Protein AF-V8CC14-F1 (afdb_monomer_lite)

Foldseek 3Di:
DADPPPRDDDDPPDQADPVPGHGPDDPPDDDDDDDDDDDDDDDPDPVVVVVVVVVVVVVVVVVVVVVVVVVVVVVVVVVVVVVVPPVPPDDDDDDDDDDDDDDDDDDDDPPPDPPDPQVVVQVVLLAALPAAADLVVVQDLVQWDKDDPVPDLQIFTDRRNHFNGKGKDCAQDDDPFATWGIKIWTAHPQGKIKIKTKGWGPDDDAQLVSLVSVQVVVQVQFDPKDWPDWDDPDFKTKTWIWHANDPVRQKIKTKIWIGGPTIIIIIITIDGDAPDPVSVLSSVLSVVSRLCRRSRNPRPDDRDGSVVSVVVD

pLDDT: mean 81.09, std 23.71, range [24.62, 98.88]

Organism: NCBI:txid1073376

Structure (mmCIF, N/CA/C/O backbone):
data_AF-V8CC14-F1
#
_entry.id   AF-V8CC14-F1
#
loop_
_atom_site.group_PDB
_atom_site.id
_atom_site.type_symbol
_atom_site.label_atom_id
_atom_site.label_alt_id
_atom_site.label_comp_id
_atom_site.label_asym_id
_atom_site.label_entity_id
_atom_site.label_seq_id
_atom_site.pdbx_PDB_ins_code
_atom_site.Cartn_x
_atom_site.Cartn_y
_atom_site.Cartn_z
_atom_site.occupancy
_atom_site.B_iso_or_equiv
_atom_site.auth_seq_id
_atom_site.auth_comp_id
_atom_site.auth_asym_id
_atom_site.auth_atom_id
_atom_site.pdbx_PDB_model_num
ATOM 1 N N . MET A 1 1 ? 9.777 34.083 25.477 1.00 83.38 1 MET A N 1
ATOM 2 C CA . MET A 1 1 ? 10.444 32.784 25.756 1.00 83.38 1 MET A CA 1
ATOM 3 C C . MET A 1 1 ? 10.101 31.773 24.658 1.00 83.38 1 MET A C 1
ATOM 5 O O . MET A 1 1 ? 9.297 32.096 23.797 1.00 83.38 1 MET A O 1
ATOM 9 N N . TYR A 1 2 ? 10.695 30.577 24.645 1.00 86.69 2 TYR A N 1
ATOM 10 C CA . TYR A 1 2 ? 10.321 29.510 23.700 1.00 86.69 2 TYR A CA 1
ATOM 11 C C . TYR A 1 2 ? 9.584 28.393 24.434 1.00 86.69 2 TYR A C 1
ATOM 13 O O . TYR A 1 2 ? 9.925 28.075 25.575 1.00 86.69 2 TYR A O 1
ATOM 21 N N . CYS A 1 3 ? 8.575 27.802 23.794 1.00 84.94 3 CYS A N 1
ATOM 22 C CA . CYS A 1 3 ? 7.895 26.635 24.341 1.00 84.94 3 CYS A CA 1
ATOM 23 C C . CYS A 1 3 ? 8.888 25.460 24.428 1.00 84.94 3 CYS A C 1
ATOM 25 O O . CYS A 1 3 ? 9.449 25.086 23.397 1.00 84.94 3 CYS A O 1
ATOM 27 N N . PRO A 1 4 ? 9.090 24.834 25.604 1.00 78.88 4 PRO A N 1
ATOM 28 C CA . PRO A 1 4 ? 10.028 23.718 25.744 1.00 78.88 4 PRO A CA 1
ATOM 29 C C . PRO A 1 4 ? 9.563 22.445 25.023 1.00 78.88 4 PRO A C 1
ATOM 31 O O . PRO A 1 4 ? 10.351 21.521 24.869 1.00 78.88 4 PRO A O 1
ATOM 34 N N . PHE A 1 5 ? 8.299 22.393 24.590 1.00 83.88 5 PHE A N 1
ATOM 35 C CA . PHE A 1 5 ? 7.716 21.215 23.959 1.00 83.88 5 PHE A CA 1
ATOM 36 C C . PHE A 1 5 ? 7.690 21.285 22.427 1.00 83.88 5 PHE A C 1
ATOM 38 O O . PHE A 1 5 ? 7.943 20.279 21.779 1.00 83.88 5 PHE A O 1
ATOM 45 N N . CYS A 1 6 ? 7.408 22.453 21.836 1.00 85.44 6 CYS A N 1
ATOM 46 C CA . CYS A 1 6 ? 7.314 22.604 20.375 1.00 85.44 6 CYS A CA 1
ATOM 47 C C . CYS A 1 6 ? 8.283 23.635 19.776 1.00 85.44 6 CYS A C 1
ATOM 49 O O . CYS A 1 6 ? 8.285 23.840 18.567 1.00 85.44 6 CYS A O 1
ATOM 51 N N . GLY A 1 7 ? 9.068 24.339 20.599 1.00 85.69 7 GLY A N 1
ATOM 52 C CA . GLY A 1 7 ? 10.065 25.307 20.132 1.00 85.69 7 GLY A CA 1
ATOM 53 C C . GLY A 1 7 ? 9.507 26.616 19.563 1.00 85.69 7 GLY A C 1
ATOM 54 O O . GLY A 1 7 ? 10.286 27.457 19.129 1.00 85.69 7 GLY A O 1
ATOM 55 N N . SER A 1 8 ? 8.187 26.832 19.580 1.00 86.94 8 SER A N 1
ATOM 56 C CA . SER A 1 8 ? 7.579 28.089 19.118 1.00 86.94 8 SER A CA 1
ATOM 57 C C . SER A 1 8 ? 7.866 29.250 20.075 1.00 86.94 8 SER A C 1
ATOM 59 O O . SER A 1 8 ? 7.879 29.067 21.297 1.00 86.94 8 SER A O 1
ATOM 61 N N . GLU A 1 9 ? 8.064 30.452 19.530 1.00 90.25 9 GLU A N 1
ATOM 62 C CA . GLU A 1 9 ? 8.204 31.678 20.320 1.00 90.25 9 GLU A CA 1
ATOM 63 C C . GLU A 1 9 ? 6.863 32.049 20.971 1.00 90.25 9 GLU A C 1
ATOM 65 O O . GLU A 1 9 ? 5.805 32.022 20.342 1.00 90.25 9 GLU A O 1
ATOM 70 N N . ILE A 1 10 ? 6.907 32.365 22.260 1.00 86.81 10 ILE A N 1
ATOM 71 C CA . ILE A 1 10 ? 5.741 32.649 23.098 1.00 86.81 10 ILE A CA 1
ATOM 72 C C . ILE A 1 10 ? 6.024 33.852 24.002 1.00 86.81 10 ILE A C 1
ATOM 74 O O . ILE A 1 10 ? 7.167 34.105 24.397 1.00 86.81 10 ILE A O 1
ATOM 78 N N . SER A 1 11 ? 4.968 34.581 24.366 1.00 83.50 11 SER A N 1
ATOM 79 C CA . SER A 1 11 ? 5.071 35.674 25.338 1.00 83.50 11 SER A CA 1
ATOM 80 C C . SER A 1 11 ? 5.480 35.134 26.712 1.00 83.50 11 SER A C 1
ATOM 82 O O . SER A 1 11 ? 5.053 34.041 27.091 1.00 83.50 11 SER A O 1
ATOM 84 N N . ASP A 1 12 ? 6.264 35.902 27.468 1.00 77.62 12 ASP A N 1
ATOM 85 C CA . ASP A 1 12 ? 6.750 35.510 28.799 1.00 77.62 12 ASP A CA 1
ATOM 86 C C . ASP A 1 12 ? 5.613 35.340 29.829 1.00 77.62 12 ASP A C 1
ATOM 88 O O . ASP A 1 12 ? 5.777 34.624 30.813 1.00 77.62 12 ASP A O 1
ATOM 92 N N . ASP A 1 13 ? 4.431 35.906 29.561 1.00 77.75 13 ASP A N 1
ATOM 93 C CA . ASP A 1 13 ? 3.242 35.800 30.421 1.00 77.75 13 ASP A CA 1
ATOM 94 C C . ASP A 1 13 ? 2.277 34.662 30.002 1.00 77.75 13 ASP A C 1
ATOM 96 O O . ASP A 1 13 ? 1.168 34.531 30.532 1.00 77.75 13 ASP A O 1
ATOM 100 N N . SER A 1 14 ? 2.658 33.830 29.024 1.00 75.62 14 SER A N 1
ATOM 101 C CA . SER A 1 14 ? 1.779 32.790 28.464 1.00 75.62 14 SER A CA 1
ATOM 102 C C . SER A 1 14 ? 1.671 31.584 29.402 1.00 75.62 14 SER A C 1
ATOM 104 O O . SER A 1 14 ? 2.649 30.888 29.652 1.00 75.62 14 SER A O 1
ATOM 106 N N . THR A 1 15 ? 0.463 31.271 29.883 1.00 83.44 15 THR A N 1
ATOM 107 C CA . THR A 1 15 ? 0.235 30.069 30.720 1.00 83.44 15 THR A CA 1
ATOM 108 C C . THR A 1 15 ? 0.164 28.781 29.885 1.00 83.44 15 THR A C 1
ATOM 110 O O . THR A 1 15 ? 0.464 27.698 30.388 1.00 83.44 15 THR A O 1
ATOM 113 N N . PHE A 1 16 ? -0.180 28.902 28.600 1.00 85.88 16 PHE A N 1
ATOM 114 C CA . PHE A 1 16 ? -0.284 27.813 27.628 1.00 85.88 16 PHE A CA 1
ATOM 115 C C . PHE A 1 16 ? 0.355 28.237 26.306 1.00 85.88 16 PHE A C 1
ATOM 117 O O . PHE A 1 16 ? 0.333 29.421 25.959 1.00 85.88 16 PHE A O 1
ATOM 124 N N . CYS A 1 17 ? 0.914 27.287 25.559 1.00 88.31 17 CYS A N 1
ATOM 125 C CA . CYS A 1 17 ? 1.431 27.562 24.225 1.00 88.31 17 CYS A CA 1
ATOM 126 C C . CYS A 1 17 ? 0.262 27.669 23.232 1.00 88.31 17 CYS A C 1
ATOM 128 O O . CYS A 1 17 ? -0.466 26.690 23.076 1.00 88.31 17 CYS A O 1
ATOM 130 N N . PRO A 1 18 ? 0.084 28.793 22.513 1.00 81.06 18 PRO A N 1
ATOM 131 C CA . PRO A 1 18 ? -0.986 28.926 21.523 1.00 81.06 18 PRO A CA 1
ATOM 132 C C . PRO A 1 18 ? -0.779 28.028 20.295 1.00 81.06 18 PRO A C 1
ATOM 134 O O . PRO A 1 18 ? -1.729 27.788 19.562 1.00 81.06 18 PRO A O 1
ATOM 137 N N . MET A 1 19 ? 0.446 27.534 20.077 1.00 86.06 19 MET A N 1
ATOM 138 C CA . MET A 1 19 ? 0.782 26.713 18.913 1.00 86.06 19 MET A CA 1
ATOM 139 C C . MET A 1 19 ? 0.572 25.214 19.151 1.00 86.06 19 MET A C 1
ATOM 141 O O . MET A 1 19 ? 0.145 24.524 18.237 1.00 86.06 19 MET A O 1
ATOM 145 N N . CYS A 1 20 ? 0.849 24.696 20.355 1.00 85.44 20 CYS A N 1
ATOM 146 C CA . CYS A 1 20 ? 0.695 23.262 20.660 1.00 85.44 20 CYS A CA 1
ATOM 147 C C . CYS A 1 20 ? -0.289 22.945 21.798 1.00 85.44 20 CYS A C 1
ATOM 149 O O . CYS A 1 20 ? -0.525 21.779 22.094 1.00 85.44 20 CYS A O 1
ATOM 151 N N . GLY A 1 21 ? -0.844 23.954 22.476 1.00 81.38 21 GLY A N 1
ATOM 152 C CA . GLY A 1 21 ? -1.843 23.788 23.538 1.00 81.38 21 GLY A CA 1
ATOM 153 C C . GLY A 1 21 ? -1.305 23.361 24.912 1.00 81.38 21 GLY A C 1
ATOM 154 O O . GLY A 1 21 ? -2.064 23.350 25.880 1.00 81.38 21 GLY A O 1
ATOM 155 N N . GLN A 1 22 ? -0.012 23.047 25.049 1.00 81.19 22 GLN A N 1
ATOM 156 C CA . GLN A 1 22 ? 0.575 22.587 26.317 1.00 81.19 22 GLN A CA 1
ATOM 157 C C . GLN A 1 22 ? 0.748 23.709 27.353 1.00 81.19 22 GLN A C 1
ATOM 159 O O . GLN A 1 22 ? 1.150 24.829 27.023 1.00 81.19 22 GLN A O 1
ATOM 164 N N . SER A 1 23 ? 0.483 23.397 28.627 1.00 85.19 23 SER A N 1
ATOM 165 C CA . SER A 1 23 ? 0.679 24.315 29.756 1.00 85.19 23 SER A CA 1
ATOM 166 C C . SER A 1 23 ? 2.159 24.507 30.076 1.00 85.19 23 SER A C 1
ATOM 168 O O . SER A 1 23 ? 2.903 23.534 30.184 1.00 85.19 23 SER A O 1
ATOM 170 N N . ILE A 1 24 ? 2.572 25.749 30.301 1.00 79.12 24 ILE A N 1
ATOM 171 C CA . ILE A 1 24 ? 3.985 26.131 30.473 1.00 79.12 24 ILE A CA 1
ATOM 172 C C . ILE A 1 24 ? 4.324 26.372 31.952 1.00 79.12 24 ILE A C 1
ATOM 174 O O . ILE A 1 24 ? 5.485 26.355 32.345 1.00 79.12 24 ILE A O 1
ATOM 178 N N . ASN A 1 25 ? 3.296 26.498 32.797 1.00 62.97 25 ASN A N 1
ATOM 179 C CA . ASN A 1 25 ? 3.418 26.722 34.234 1.00 62.97 25 ASN A CA 1
ATOM 180 C C . ASN A 1 25 ? 3.007 25.479 35.040 1.00 62.97 25 ASN A C 1
ATOM 182 O O . ASN A 1 25 ? 1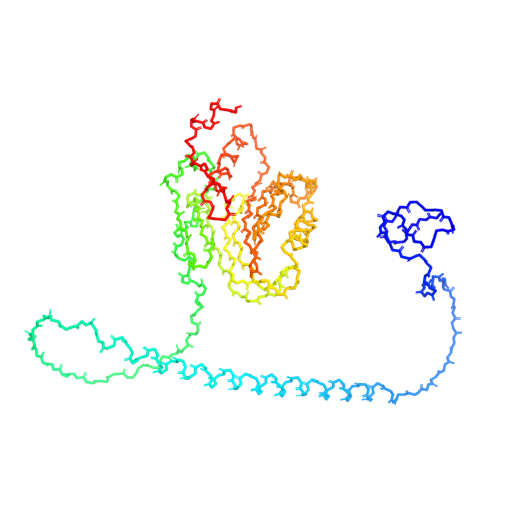.979 25.486 35.714 1.00 62.97 25 ASN A O 1
ATOM 186 N N . SER A 1 26 ? 3.825 24.422 34.994 1.00 48.62 26 SER A N 1
ATOM 187 C CA . SER A 1 26 ? 3.836 23.387 36.037 1.00 48.62 26 SER A CA 1
ATOM 188 C C . SER A 1 26 ? 5.166 23.469 36.797 1.00 48.62 26 SER A C 1
ATOM 190 O O . SER A 1 26 ? 6.223 23.410 36.162 1.00 48.62 26 SER A O 1
ATOM 192 N N . PRO A 1 27 ? 5.159 23.658 38.128 1.00 43.34 27 PRO A N 1
ATOM 193 C CA . PRO A 1 27 ? 6.366 23.858 38.915 1.00 43.34 27 PRO A CA 1
ATOM 194 C C . PRO A 1 27 ? 7.042 22.518 39.224 1.00 43.34 27 PRO A C 1
ATOM 196 O O . PRO A 1 27 ? 7.092 22.132 40.378 1.00 43.34 27 PRO A O 1
ATOM 199 N N . ASP A 1 28 ? 7.556 21.812 38.216 1.00 41.19 28 ASP A N 1
ATOM 200 C CA . ASP A 1 28 ? 8.435 20.649 38.425 1.00 41.19 28 ASP A CA 1
ATOM 201 C C . ASP A 1 28 ? 9.336 20.389 37.205 1.00 41.19 28 ASP A C 1
ATOM 203 O O . ASP A 1 28 ? 9.326 19.321 36.604 1.00 41.19 28 ASP A O 1
ATOM 207 N N . VAL A 1 29 ? 10.161 21.375 36.829 1.00 35.91 29 VAL A N 1
ATOM 208 C CA . VAL A 1 29 ? 11.395 21.125 36.058 1.00 35.91 29 VAL A CA 1
ATOM 209 C C . VAL A 1 29 ? 12.493 22.055 36.571 1.00 35.91 29 VAL A C 1
ATOM 211 O O . VAL A 1 29 ? 12.622 23.210 36.168 1.00 35.91 29 VAL A O 1
ATOM 214 N N . ASN A 1 30 ? 13.290 21.551 37.510 1.00 35.06 30 ASN A N 1
ATOM 215 C CA . ASN A 1 30 ? 14.451 22.245 38.052 1.00 35.06 30 ASN A CA 1
ATOM 216 C C . ASN A 1 30 ? 15.684 21.914 37.197 1.00 35.06 30 ASN A C 1
ATOM 218 O O . ASN A 1 30 ? 16.322 20.880 37.382 1.00 35.06 30 ASN A O 1
ATOM 222 N N . VAL A 1 31 ? 16.029 22.800 36.260 1.00 35.69 31 VAL A N 1
ATOM 223 C CA . VAL A 1 31 ? 17.373 22.845 35.671 1.00 35.69 31 VAL A CA 1
ATOM 224 C C . VAL A 1 31 ? 18.232 23.755 36.542 1.00 35.69 31 VAL A C 1
ATOM 226 O O . VAL A 1 31 ? 18.097 24.978 36.481 1.00 35.69 31 VAL A O 1
ATOM 229 N N . ARG A 1 32 ? 19.184 23.191 37.297 1.00 37.44 32 ARG A N 1
ATOM 230 C CA . ARG A 1 32 ? 20.378 23.945 37.706 1.00 37.44 32 ARG A CA 1
ATOM 231 C C . ARG A 1 32 ? 21.591 23.058 38.011 1.00 37.44 32 ARG A C 1
ATOM 233 O O . ARG A 1 32 ? 21.546 22.225 38.902 1.00 37.44 32 ARG A O 1
ATOM 240 N N . LYS A 1 33 ? 22.654 23.345 37.248 1.00 34.09 33 LYS A N 1
ATOM 241 C CA . LYS A 1 33 ? 24.111 23.319 37.512 1.00 34.09 33 LYS A CA 1
ATOM 242 C C . LYS A 1 33 ? 24.659 22.536 38.720 1.00 34.09 33 LYS A C 1
ATOM 244 O O . LYS A 1 33 ? 24.228 22.716 39.851 1.00 34.09 33 LYS A O 1
ATOM 249 N N . GLU A 1 34 ? 25.746 21.822 38.425 1.00 38.00 34 GLU A N 1
ATOM 250 C CA . GLU A 1 34 ? 26.703 21.166 39.324 1.00 38.00 34 GLU A CA 1
ATOM 251 C C . GLU A 1 34 ? 27.178 22.019 40.519 1.00 38.00 34 GLU A C 1
ATOM 253 O O . GLU A 1 34 ? 27.528 23.184 40.338 1.00 38.00 34 GLU A O 1
ATOM 258 N N . GLU A 1 35 ? 27.299 21.391 41.701 1.00 35.00 35 GLU A N 1
ATOM 259 C CA . GLU A 1 35 ? 28.481 21.456 42.585 1.00 35.00 35 GLU A CA 1
ATOM 260 C C . GLU A 1 35 ? 28.438 20.374 43.698 1.00 35.00 35 GLU A C 1
ATOM 262 O O . GLU A 1 35 ? 27.402 19.778 43.984 1.00 35.00 35 GLU A O 1
ATOM 267 N N . LYS A 1 36 ? 29.617 20.075 44.260 1.00 34.09 36 LYS A N 1
ATOM 268 C CA . LYS A 1 36 ? 30.049 18.856 44.981 1.00 34.09 36 LYS A CA 1
ATOM 269 C C . LYS A 1 36 ? 29.622 18.691 46.461 1.00 34.09 36 LYS A C 1
ATOM 271 O O . LYS A 1 36 ? 29.523 19.653 47.206 1.00 34.09 36 LYS A O 1
ATOM 276 N N . GLU A 1 37 ? 29.623 17.406 46.864 1.00 38.06 37 GLU A N 1
ATOM 277 C CA . GLU A 1 37 ? 29.941 16.785 48.179 1.00 38.06 37 GLU A CA 1
ATOM 278 C C . GLU A 1 37 ? 29.036 16.985 49.425 1.00 38.06 37 GLU A C 1
ATOM 280 O O . GLU A 1 37 ? 29.014 18.032 50.057 1.00 38.06 37 GLU A O 1
ATOM 285 N N . SER A 1 38 ? 28.462 15.888 49.957 1.00 32.03 38 SER A N 1
ATOM 286 C CA . SER A 1 38 ? 28.991 15.134 51.126 1.00 32.03 38 SER A CA 1
ATOM 287 C C . SER A 1 38 ? 27.962 14.141 51.734 1.00 32.03 38 SER A C 1
ATOM 289 O O . SER A 1 38 ? 26.777 14.148 51.429 1.00 32.03 38 SER A O 1
ATOM 291 N N . LYS A 1 39 ? 28.474 13.214 52.556 1.00 39.66 39 LYS A N 1
ATOM 292 C CA . LYS A 1 39 ? 27.921 11.921 53.021 1.00 39.66 39 LYS A CA 1
ATOM 293 C C . LYS A 1 39 ? 26.721 11.998 53.993 1.00 39.66 39 LYS A C 1
ATOM 295 O O . LYS A 1 39 ? 26.787 12.772 54.940 1.00 39.66 39 LYS A O 1
ATOM 300 N N . LYS A 1 40 ? 25.803 11.009 53.947 1.00 29.30 40 LYS A N 1
ATOM 301 C CA . LYS A 1 40 ? 25.571 9.982 55.010 1.00 29.30 40 LYS A CA 1
ATOM 302 C C . LYS A 1 40 ? 24.388 9.038 54.711 1.00 29.30 40 LYS A C 1
ATOM 304 O O . LYS A 1 40 ? 23.367 9.440 54.177 1.00 29.30 40 LYS A O 1
ATOM 309 N N . ALA A 1 41 ? 24.571 7.778 55.109 1.00 46.28 41 ALA A N 1
ATOM 310 C CA . ALA A 1 41 ? 23.655 6.644 54.992 1.00 46.28 41 ALA A CA 1
ATOM 311 C C . ALA A 1 41 ? 22.413 6.735 55.898 1.00 46.28 41 ALA A C 1
ATOM 313 O O . ALA A 1 41 ? 22.541 7.241 57.006 1.00 46.28 41 ALA A O 1
ATOM 314 N N . THR A 1 42 ? 21.278 6.152 55.474 1.00 33.47 42 THR A N 1
ATOM 315 C CA . THR A 1 42 ? 20.341 5.326 56.281 1.00 33.47 42 THR A CA 1
ATOM 316 C C . THR A 1 42 ? 19.233 4.719 55.392 1.00 33.47 42 THR A C 1
ATOM 318 O O . THR A 1 42 ? 18.723 5.396 54.509 1.00 33.47 42 THR A O 1
ATOM 321 N N . GLY A 1 43 ? 18.822 3.466 55.656 1.00 45.34 43 GLY A N 1
ATOM 322 C CA . GLY A 1 43 ? 17.413 3.061 55.493 1.00 45.34 43 GLY A CA 1
ATOM 323 C C . GLY A 1 43 ? 16.997 2.112 54.355 1.00 45.34 43 GLY A C 1
ATOM 324 O O . GLY A 1 43 ? 15.995 2.371 53.695 1.00 45.34 43 GLY A O 1
ATOM 325 N N . THR A 1 44 ? 17.665 0.974 54.149 1.00 53.69 44 THR A N 1
ATOM 326 C CA . THR A 1 44 ? 17.127 -0.144 53.342 1.00 53.69 44 THR A CA 1
ATOM 327 C C . THR A 1 44 ? 15.939 -0.820 54.046 1.00 53.69 44 THR A C 1
ATOM 329 O O . THR A 1 44 ? 16.128 -1.777 54.790 1.00 53.69 44 THR A O 1
ATOM 332 N N . MET A 1 45 ? 14.713 -0.324 53.839 1.00 57.81 45 MET A N 1
ATOM 333 C CA . MET A 1 45 ? 13.473 -1.067 54.160 1.00 57.81 45 MET A CA 1
ATOM 334 C C . MET A 1 45 ? 12.230 -0.688 53.330 1.00 57.81 45 MET A C 1
ATOM 336 O O . MET A 1 45 ? 11.213 -1.358 53.461 1.00 57.81 45 MET A O 1
ATOM 340 N N . HIS A 1 46 ? 12.277 0.323 52.451 1.00 53.34 46 HIS A N 1
ATOM 341 C CA . HIS A 1 46 ? 11.146 0.620 51.549 1.00 53.34 46 HIS A CA 1
ATOM 342 C C . HIS A 1 46 ? 11.158 -0.228 50.270 1.00 53.34 46 HIS A C 1
ATOM 344 O O . HIS A 1 46 ? 10.117 -0.717 49.845 1.00 53.34 46 HIS A O 1
ATOM 350 N N . TRP A 1 47 ? 12.336 -0.479 49.694 1.00 59.47 47 TRP A N 1
ATOM 351 C CA . TRP A 1 47 ? 12.457 -1.229 48.438 1.00 59.47 47 TRP A CA 1
ATOM 352 C C . TRP A 1 47 ? 11.989 -2.685 48.541 1.00 59.47 47 TRP A C 1
ATOM 354 O O . TRP A 1 47 ? 11.437 -3.213 47.585 1.00 59.47 47 TRP A O 1
ATOM 364 N N . VAL A 1 48 ? 12.138 -3.315 49.711 1.00 68.56 48 VAL A N 1
ATOM 365 C CA . VAL A 1 48 ? 11.670 -4.693 49.943 1.00 68.56 48 VAL A CA 1
ATOM 366 C C . VAL A 1 48 ? 10.140 -4.763 49.992 1.00 68.56 48 VAL A C 1
ATOM 368 O O . VAL A 1 48 ? 9.562 -5.696 49.449 1.00 68.56 48 VAL A O 1
ATOM 371 N N . LEU A 1 49 ? 9.470 -3.764 50.581 1.00 70.62 49 LEU A N 1
ATOM 372 C CA . LEU A 1 49 ? 8.004 -3.714 50.613 1.00 70.62 49 LEU A CA 1
ATOM 373 C C . LEU A 1 49 ? 7.414 -3.451 49.223 1.00 70.62 49 LEU A C 1
ATOM 375 O O . LEU A 1 49 ? 6.444 -4.108 48.857 1.00 70.62 49 LEU A O 1
ATOM 379 N N . VAL A 1 50 ? 8.041 -2.571 48.433 1.00 76.00 50 VAL A N 1
ATOM 380 C CA . VAL A 1 50 ? 7.648 -2.323 47.034 1.00 76.00 50 VAL A CA 1
ATOM 381 C C . VAL A 1 50 ? 7.811 -3.592 46.189 1.00 76.00 50 VAL A C 1
ATOM 383 O O . VAL A 1 50 ? 6.897 -3.961 45.453 1.00 76.00 50 VAL A O 1
ATOM 386 N N . LEU A 1 51 ? 8.923 -4.318 46.353 1.00 79.62 51 LEU A N 1
ATOM 387 C CA . LEU A 1 51 ? 9.150 -5.593 45.665 1.00 79.62 51 LEU A CA 1
ATOM 388 C C . LEU A 1 51 ? 8.089 -6.642 46.020 1.00 79.62 51 LEU A C 1
ATOM 390 O O . LEU A 1 51 ? 7.558 -7.294 45.127 1.00 79.62 51 LEU A O 1
ATOM 394 N N . ILE A 1 52 ? 7.723 -6.767 47.299 1.00 82.44 52 ILE A N 1
ATOM 395 C CA . ILE A 1 52 ? 6.682 -7.711 47.736 1.00 82.44 52 ILE A CA 1
ATOM 396 C C . ILE A 1 52 ? 5.318 -7.345 47.134 1.00 82.44 52 ILE A C 1
ATOM 398 O O . ILE A 1 52 ? 4.607 -8.233 46.668 1.00 82.44 52 ILE A O 1
ATOM 402 N N . THR A 1 53 ? 4.954 -6.059 47.085 1.00 77.31 53 THR A N 1
ATOM 403 C CA . THR A 1 53 ? 3.690 -5.635 46.458 1.00 77.31 53 THR A CA 1
ATOM 404 C C . THR A 1 53 ? 3.657 -5.894 44.953 1.00 77.31 53 THR A C 1
ATOM 406 O O . THR A 1 53 ? 2.636 -6.349 44.446 1.00 77.31 53 THR A O 1
ATOM 409 N N . VAL A 1 54 ? 4.770 -5.679 44.244 1.00 83.88 54 VAL A N 1
ATOM 410 C CA . VAL A 1 54 ? 4.862 -5.950 42.799 1.00 83.88 54 VAL A CA 1
ATOM 411 C C . VAL A 1 54 ? 4.758 -7.450 42.522 1.00 83.88 54 VAL A C 1
ATOM 413 O O . VAL A 1 54 ? 4.004 -7.859 41.644 1.00 83.88 54 VAL A O 1
ATOM 416 N N . VAL A 1 55 ? 5.437 -8.287 43.312 1.00 85.75 55 VAL A N 1
ATOM 417 C CA . VAL A 1 55 ? 5.362 -9.749 43.167 1.00 85.75 55 VAL A CA 1
ATOM 418 C C . VAL A 1 55 ? 3.946 -10.266 43.436 1.00 85.75 55 VAL A C 1
ATOM 420 O O . VAL A 1 55 ? 3.464 -11.119 42.696 1.00 85.75 55 VAL A O 1
ATOM 423 N N . LEU A 1 56 ? 3.242 -9.731 44.439 1.00 85.06 56 LEU A N 1
ATOM 424 C CA . LEU A 1 56 ? 1.850 -10.111 44.702 1.00 85.06 56 LEU A CA 1
ATOM 425 C C . LEU A 1 56 ? 0.917 -9.735 43.543 1.00 85.06 56 LEU A C 1
ATOM 427 O O . LEU A 1 56 ? 0.074 -10.549 43.173 1.00 85.06 56 LEU A O 1
ATOM 431 N N . LEU A 1 57 ? 1.101 -8.559 42.935 1.00 85.81 57 LEU A N 1
ATOM 432 C CA . LEU A 1 57 ? 0.323 -8.149 41.762 1.00 85.81 57 LEU A CA 1
ATOM 433 C C . LEU A 1 57 ? 0.582 -9.065 40.558 1.00 85.81 57 LEU A C 1
ATOM 435 O O . LEU A 1 57 ? -0.368 -9.499 39.907 1.00 85.81 57 LEU A O 1
ATOM 439 N N . LEU A 1 58 ? 1.840 -9.438 40.310 1.00 84.50 58 LEU A N 1
ATOM 440 C CA . LEU A 1 58 ? 2.193 -10.369 39.232 1.00 84.50 58 LEU A CA 1
ATOM 441 C C . LEU A 1 58 ? 1.561 -11.752 39.441 1.00 84.50 58 LEU A C 1
ATOM 443 O O . LEU A 1 58 ? 0.987 -12.309 38.509 1.00 84.50 58 LEU A O 1
ATOM 447 N N . VAL A 1 59 ? 1.570 -12.277 40.671 1.00 86.00 59 VAL A N 1
ATOM 448 C CA . VAL A 1 59 ? 0.915 -13.558 40.989 1.00 86.00 59 VAL A CA 1
ATOM 449 C C . VAL A 1 59 ? -0.603 -13.474 40.795 1.00 86.00 59 VAL A C 1
ATOM 451 O O . VAL A 1 59 ? -1.202 -14.419 40.282 1.00 86.00 59 VAL A O 1
ATOM 454 N N . THR A 1 60 ? -1.240 -12.348 41.139 1.00 79.12 60 THR A N 1
ATOM 455 C CA . THR A 1 60 ? -2.679 -12.168 40.883 1.00 79.12 60 THR A CA 1
ATOM 456 C C . THR A 1 60 ? -3.010 -12.061 39.395 1.00 79.12 60 THR A C 1
ATOM 458 O O . THR A 1 60 ? -4.007 -12.638 38.969 1.00 79.12 60 THR A O 1
ATOM 461 N N . MET A 1 61 ? -2.166 -11.406 38.591 1.00 79.62 61 MET A N 1
ATOM 462 C CA . MET A 1 61 ? -2.360 -11.305 37.139 1.00 79.62 61 MET A CA 1
ATOM 463 C C . MET A 1 61 ? -2.219 -12.669 36.456 1.00 79.62 61 MET A C 1
ATOM 465 O O . MET A 1 61 ? -3.061 -13.034 35.640 1.00 79.62 61 MET A O 1
ATOM 469 N N . ILE A 1 62 ? -1.229 -13.472 36.859 1.00 84.88 62 ILE A N 1
ATOM 470 C CA . ILE A 1 62 ? -1.049 -14.843 36.356 1.00 84.88 62 ILE A CA 1
ATOM 471 C C . ILE A 1 62 ? -2.222 -15.741 36.789 1.00 84.88 62 ILE A C 1
ATOM 473 O O . ILE A 1 62 ? -2.713 -16.551 36.003 1.00 84.88 62 ILE A O 1
ATOM 477 N N . GLY A 1 63 ? -2.722 -15.582 38.019 1.00 80.25 63 GLY A N 1
ATOM 478 C CA . GLY A 1 63 ? -3.879 -16.331 38.520 1.00 80.25 63 GLY A CA 1
ATOM 479 C C . GLY A 1 63 ? -5.184 -16.013 37.779 1.00 80.25 63 GLY A C 1
ATOM 480 O O . GLY A 1 63 ? -5.947 -16.920 37.455 1.00 80.25 63 GLY A O 1
ATOM 481 N N . ILE A 1 64 ? -5.435 -14.738 37.471 1.00 79.81 64 ILE A N 1
ATOM 482 C CA . ILE A 1 64 ? -6.615 -14.320 36.698 1.00 79.81 64 ILE A CA 1
ATOM 483 C C . ILE A 1 64 ? -6.474 -14.763 35.238 1.00 79.81 64 ILE A C 1
ATOM 485 O O . ILE A 1 64 ? -7.427 -15.300 34.681 1.00 79.81 64 ILE A O 1
ATOM 489 N N . GLY A 1 65 ? -5.284 -14.619 34.645 1.00 78.56 65 GLY A N 1
ATOM 490 C CA . GLY A 1 65 ? -5.003 -15.064 33.279 1.00 78.56 65 GLY A CA 1
ATOM 491 C C . GLY A 1 65 ? -5.190 -16.571 33.100 1.00 78.56 65 GLY A C 1
ATOM 492 O O . GLY A 1 65 ? -5.879 -16.997 32.182 1.00 78.56 65 GLY A O 1
ATOM 493 N N . THR A 1 66 ? -4.677 -17.387 34.024 1.00 76.75 66 THR A N 1
ATOM 494 C CA . THR A 1 66 ? -4.866 -18.851 33.987 1.00 76.75 66 THR A CA 1
ATOM 495 C C . THR A 1 66 ? -6.322 -19.265 34.209 1.00 76.75 66 THR A C 1
ATOM 497 O O . THR A 1 66 ? -6.798 -20.186 33.548 1.00 76.75 66 THR A O 1
ATOM 500 N N . ALA A 1 67 ? -7.065 -18.573 35.079 1.00 76.44 67 ALA A N 1
ATOM 501 C CA . ALA A 1 67 ? -8.493 -18.831 35.270 1.00 76.44 67 ALA A CA 1
ATOM 502 C C . ALA A 1 67 ? -9.330 -18.457 34.033 1.00 76.44 67 ALA A C 1
ATOM 504 O O . ALA A 1 67 ? -10.213 -19.222 33.643 1.00 76.44 67 ALA A O 1
ATOM 505 N N . LEU A 1 68 ? -9.039 -17.317 33.395 1.00 77.56 68 LEU A N 1
ATOM 506 C CA . LEU A 1 68 ? -9.694 -16.894 32.154 1.00 77.56 68 LEU A CA 1
ATOM 507 C C . LEU A 1 68 ? -9.336 -17.817 30.988 1.00 77.56 68 LEU A C 1
ATOM 509 O O . LEU A 1 68 ? -10.234 -18.226 30.262 1.00 77.56 68 LEU A O 1
ATOM 513 N N . TYR A 1 69 ? -8.070 -18.219 30.867 1.00 81.56 69 TYR A N 1
ATOM 514 C CA . TYR A 1 69 ? -7.612 -19.173 29.857 1.00 81.56 69 TYR A CA 1
ATOM 515 C C . TYR A 1 69 ? -8.323 -20.525 29.989 1.00 81.56 69 TYR A C 1
ATOM 517 O O . TYR A 1 69 ? -8.841 -21.051 29.008 1.00 81.56 69 TYR A O 1
ATOM 525 N N . LEU A 1 70 ? -8.444 -21.067 31.207 1.00 82.12 70 LEU A N 1
ATOM 526 C CA . LEU A 1 70 ? -9.178 -22.317 31.430 1.00 82.12 70 LEU A CA 1
ATOM 527 C C . LEU A 1 70 ? -10.686 -22.173 31.171 1.00 82.12 70 LEU A C 1
ATOM 529 O O . LEU A 1 70 ? -11.297 -23.107 30.655 1.00 82.12 70 LEU A O 1
ATOM 533 N N . HIS A 1 71 ? -11.283 -21.016 31.476 1.00 71.62 71 HIS A N 1
ATOM 534 C CA . HIS A 1 71 ? -12.694 -20.749 31.175 1.00 71.62 71 HIS A CA 1
ATOM 535 C C . HIS A 1 71 ? -12.948 -20.562 29.667 1.00 71.62 71 HIS A C 1
ATOM 537 O O . HIS A 1 71 ? -13.995 -20.969 29.166 1.00 71.62 71 HIS A O 1
ATOM 543 N N . PHE A 1 72 ? -11.998 -19.988 28.924 1.00 68.19 72 PHE A N 1
ATOM 544 C CA . PHE A 1 72 ? -12.068 -19.888 27.462 1.00 68.19 72 PHE A CA 1
ATOM 545 C C . PHE A 1 72 ? -11.859 -21.251 26.789 1.00 68.19 72 PHE A C 1
ATOM 547 O O . PHE A 1 72 ? -12.596 -21.603 25.867 1.00 68.19 72 PHE A O 1
ATOM 554 N N . ARG A 1 73 ? -10.928 -22.064 27.305 1.00 71.81 73 ARG A N 1
ATOM 555 C CA . ARG A 1 73 ? -10.663 -23.425 26.816 1.00 71.81 73 ARG A CA 1
ATOM 556 C C . ARG A 1 73 ? -11.882 -24.348 26.957 1.00 71.81 73 ARG A C 1
ATOM 558 O O . ARG A 1 73 ? -12.187 -25.084 26.026 1.00 71.81 73 ARG A O 1
ATOM 565 N N . ASP A 1 74 ? -12.620 -24.265 28.070 1.00 59.94 74 ASP A N 1
ATOM 566 C CA . ASP A 1 74 ? -13.853 -25.052 28.293 1.00 59.94 74 ASP A CA 1
ATOM 567 C C . ASP A 1 74 ? -15.029 -24.609 27.392 1.00 59.94 74 ASP A C 1
ATOM 569 O O . ASP A 1 74 ? -15.913 -25.407 27.072 1.00 59.94 74 ASP A O 1
ATOM 573 N N . SER A 1 75 ? -15.040 -23.347 26.941 1.00 53.59 75 SER A N 1
ATOM 574 C CA . SER A 1 75 ? -16.005 -22.850 25.945 1.00 53.59 75 SER A CA 1
ATOM 575 C C . SER A 1 75 ? -15.687 -23.329 24.523 1.00 53.59 75 SER A C 1
ATOM 577 O O . SER A 1 75 ? -16.611 -23.632 23.768 1.00 53.59 75 SER A O 1
ATOM 579 N N . SER A 1 76 ? -14.403 -23.454 24.168 1.00 57.56 76 SER A N 1
ATOM 580 C CA . SER A 1 76 ? -13.953 -23.971 22.863 1.00 57.56 76 SER A CA 1
ATOM 581 C C . SER A 1 76 ? -14.363 -25.439 22.647 1.00 57.56 76 SER A C 1
ATOM 583 O O . SER A 1 76 ? -14.881 -25.806 21.588 1.00 57.56 76 SER A O 1
ATOM 585 N N . GLU A 1 77 ? -14.271 -26.270 23.690 1.00 52.00 77 GLU A N 1
ATOM 586 C CA . GLU A 1 77 ? -14.614 -27.697 23.605 1.00 52.00 77 GLU A CA 1
ATOM 587 C C . GLU A 1 77 ? -16.127 -27.941 23.403 1.00 52.00 77 GLU A C 1
ATOM 589 O O . GLU A 1 77 ? -16.530 -28.918 22.764 1.00 52.00 77 GLU A O 1
ATOM 594 N N . LYS A 1 78 ? -16.983 -27.016 23.868 1.00 47.69 78 LYS A N 1
ATOM 595 C CA . LYS A 1 78 ? -18.444 -27.066 23.658 1.00 47.69 78 LYS A CA 1
ATOM 596 C C . LYS A 1 78 ? -18.862 -26.650 22.244 1.00 47.69 78 LYS A C 1
ATOM 598 O O . LYS A 1 78 ? -19.821 -27.213 21.723 1.00 47.69 78 LYS A O 1
ATOM 603 N N . ILE A 1 79 ? -18.120 -25.748 21.600 1.00 52.22 79 ILE A N 1
ATOM 604 C CA . ILE A 1 79 ? -18.383 -25.301 20.220 1.00 52.22 79 ILE A CA 1
ATOM 605 C C . ILE A 1 79 ? -17.998 -26.391 19.202 1.00 52.22 79 ILE A C 1
ATOM 607 O O . ILE A 1 79 ? -18.738 -26.643 18.251 1.00 52.22 79 ILE A O 1
ATOM 611 N N . SER A 1 80 ? -16.914 -27.138 19.450 1.00 48.78 80 SER A N 1
ATOM 612 C CA . SER A 1 80 ? -16.470 -28.233 18.565 1.00 48.78 80 SER A CA 1
ATOM 613 C C . SER A 1 80 ? -17.448 -29.425 18.510 1.00 48.78 80 SER A C 1
ATOM 615 O O . SER A 1 80 ? -17.487 -30.171 17.526 1.00 48.78 80 SER A O 1
ATOM 617 N N . GLN A 1 81 ? -18.283 -29.614 19.540 1.00 41.59 81 GLN A N 1
ATOM 618 C CA . GLN A 1 81 ? -19.269 -30.703 19.579 1.00 41.59 81 GLN A CA 1
ATOM 619 C C . GLN A 1 81 ? -20.635 -30.358 18.965 1.00 41.59 81 GLN A C 1
ATOM 621 O O . GLN A 1 81 ? -21.362 -31.288 18.599 1.00 41.59 81 GLN A O 1
ATOM 626 N N . GLU A 1 82 ? -20.991 -29.078 18.818 1.00 42.47 82 GLU A N 1
ATOM 627 C CA . GLU A 1 82 ? -22.238 -28.676 18.144 1.00 42.47 82 GLU A CA 1
ATOM 628 C C . GLU A 1 82 ? -22.094 -28.660 16.615 1.00 42.47 82 GLU A C 1
ATOM 630 O O . GLU A 1 82 ? -23.003 -29.117 15.925 1.00 42.47 82 GLU A O 1
ATOM 635 N N . ILE A 1 83 ? -20.919 -28.303 16.078 1.00 45.16 83 ILE A N 1
ATOM 636 C CA . ILE A 1 83 ? -20.664 -28.298 14.623 1.00 45.16 83 ILE A CA 1
ATOM 637 C C . ILE A 1 83 ? -20.729 -29.721 14.026 1.00 45.16 83 ILE A C 1
ATOM 639 O O . ILE A 1 83 ? -21.240 -29.927 12.931 1.00 45.16 83 ILE A O 1
ATOM 643 N N . LYS A 1 84 ? -20.328 -30.759 14.776 1.00 44.09 84 LYS A N 1
ATOM 644 C CA . LYS A 1 84 ? -20.309 -32.154 14.281 1.00 44.09 84 LYS A CA 1
ATOM 645 C C . LYS A 1 84 ? -21.685 -32.836 14.169 1.00 44.09 84 LYS A C 1
ATOM 647 O O . LYS A 1 84 ? -21.740 -33.985 13.727 1.00 44.09 84 LYS A O 1
ATOM 652 N N . LYS A 1 85 ? -22.791 -32.203 14.586 1.00 39.94 85 LYS A N 1
ATOM 653 C CA . LYS A 1 85 ? -24.126 -32.843 14.591 1.00 39.94 85 LYS A CA 1
ATOM 654 C C . LYS A 1 85 ? -25.085 -32.382 13.494 1.00 39.94 85 LYS A C 1
ATOM 656 O O . LYS A 1 85 ? -26.011 -33.143 13.207 1.00 39.94 85 LYS A O 1
ATOM 661 N N . ASP A 1 86 ? -24.851 -31.239 12.852 1.00 37.12 86 ASP A N 1
ATOM 662 C CA . ASP A 1 86 ? -25.802 -30.683 11.877 1.00 37.12 86 ASP A CA 1
ATOM 663 C C . ASP A 1 86 ? -25.457 -30.962 10.399 1.00 37.12 86 ASP A C 1
ATOM 665 O O . ASP A 1 86 ? -26.367 -30.976 9.567 1.00 37.12 86 ASP A O 1
ATOM 669 N N . ASP A 1 87 ? -24.220 -31.356 10.070 1.00 36.75 87 ASP A N 1
ATOM 670 C CA . ASP A 1 87 ? -23.839 -31.696 8.682 1.00 36.75 87 ASP A CA 1
ATOM 671 C C . ASP A 1 87 ? -24.217 -33.123 8.243 1.00 36.75 87 ASP A C 1
ATOM 673 O O . ASP A 1 87 ? -24.196 -33.465 7.058 1.00 36.75 87 ASP A O 1
ATOM 677 N N . LEU A 1 88 ? -24.688 -33.974 9.160 1.00 33.72 88 LEU A N 1
ATOM 678 C CA . LEU A 1 88 ? -25.098 -35.348 8.847 1.00 33.72 88 LEU A CA 1
ATOM 679 C C . LEU A 1 88 ? -26.564 -35.448 8.393 1.00 33.72 88 LEU A C 1
ATOM 681 O O . LEU A 1 88 ? -27.324 -36.293 8.875 1.00 33.72 88 LEU A O 1
ATOM 685 N N . LYS A 1 89 ? -27.018 -34.578 7.480 1.00 32.06 89 LYS A N 1
ATOM 686 C CA . LYS A 1 89 ? -28.371 -34.718 6.906 1.00 32.06 89 LYS A CA 1
ATOM 687 C C . LYS A 1 89 ? -28.607 -34.087 5.541 1.00 32.06 89 LYS A C 1
ATOM 689 O O . LYS A 1 89 ? -29.733 -33.693 5.258 1.00 32.06 89 LYS A O 1
ATOM 694 N N . LYS A 1 90 ? -27.622 -34.080 4.648 1.00 32.44 90 LYS A N 1
ATOM 695 C CA . LYS A 1 90 ? -27.881 -33.965 3.204 1.00 32.44 90 LYS A CA 1
ATOM 696 C C . LYS A 1 90 ? -26.665 -34.442 2.423 1.00 32.44 90 LYS A C 1
ATOM 698 O O . LYS A 1 90 ? -25.837 -33.643 2.047 1.00 32.44 90 LYS A O 1
ATOM 703 N N . GLU A 1 91 ? -26.592 -35.752 2.206 1.00 30.58 91 GLU A N 1
ATOM 704 C CA . GLU A 1 91 ? -26.227 -36.358 0.919 1.00 30.58 91 GLU A CA 1
ATOM 705 C C . GLU A 1 91 ? -26.151 -37.879 1.069 1.00 30.58 91 GLU A C 1
ATOM 707 O O . GLU A 1 91 ? -25.168 -38.465 1.500 1.00 30.58 91 GLU A O 1
ATOM 712 N N . VAL A 1 92 ? -27.251 -38.547 0.720 1.00 26.09 92 VAL A N 1
ATOM 713 C CA . VAL A 1 92 ? -27.242 -39.969 0.372 1.00 26.09 92 VAL A CA 1
ATOM 714 C C . VAL A 1 92 ? -28.128 -40.109 -0.851 1.00 26.09 92 VAL A C 1
ATOM 716 O O . VAL A 1 92 ? -29.351 -40.020 -0.726 1.00 26.09 92 VAL A O 1
ATOM 719 N N . LYS A 1 93 ? -27.519 -40.329 -2.023 1.00 26.25 93 LYS A N 1
ATOM 720 C CA . LYS A 1 93 ? -28.031 -41.233 -3.070 1.00 26.25 93 LYS A CA 1
ATOM 721 C C . LYS A 1 93 ? -27.051 -41.371 -4.243 1.00 26.25 93 LYS A C 1
ATOM 723 O O . LYS A 1 93 ? -27.090 -40.568 -5.165 1.00 26.25 93 LYS A O 1
ATOM 728 N N . LYS A 1 94 ? -26.291 -42.472 -4.196 1.00 25.73 94 LYS A N 1
ATOM 729 C CA . LYS A 1 94 ? -25.699 -43.314 -5.265 1.00 25.73 94 LYS A CA 1
ATOM 730 C C . LYS A 1 94 ? -24.260 -43.651 -4.881 1.00 25.73 94 LYS A C 1
ATOM 732 O O . LYS A 1 94 ? -23.543 -42.766 -4.465 1.00 25.73 94 LYS A O 1
ATOM 737 N N . GLU A 1 95 ? -23.744 -44.861 -5.005 1.00 30.17 95 GLU A N 1
ATOM 738 C CA . GLU A 1 95 ? -24.246 -46.188 -5.359 1.00 30.17 95 GLU A CA 1
ATOM 739 C C . GLU A 1 95 ? -23.189 -47.170 -4.797 1.00 30.17 95 GLU A C 1
ATOM 741 O O . GLU A 1 95 ? -22.101 -46.771 -4.395 1.00 30.17 95 GLU A O 1
ATOM 746 N N . LYS A 1 96 ? -23.556 -48.440 -4.682 1.00 25.53 96 LYS A N 1
ATOM 747 C CA . LYS A 1 96 ? -22.959 -49.486 -3.837 1.00 25.53 96 LYS A CA 1
ATOM 748 C C . LYS A 1 96 ? -22.001 -50.397 -4.631 1.00 25.53 96 LYS A C 1
ATOM 750 O O . LYS A 1 96 ? -22.366 -50.717 -5.757 1.00 25.53 96 LYS A O 1
ATOM 755 N N . ALA A 1 97 ? -20.905 -50.874 -4.015 1.00 25.83 97 ALA A N 1
ATOM 756 C CA . ALA A 1 97 ? -20.281 -52.228 -4.114 1.00 25.83 97 ALA A CA 1
ATOM 757 C C . ALA A 1 97 ? -18.804 -52.161 -3.635 1.00 25.83 97 ALA A C 1
ATOM 759 O O . ALA A 1 97 ? -18.052 -51.370 -4.188 1.00 25.83 97 ALA A O 1
ATOM 760 N N . GLU A 1 98 ? -18.446 -52.731 -2.468 1.00 29.58 98 GLU A N 1
ATOM 761 C CA . GLU A 1 98 ? -17.819 -54.075 -2.258 1.00 29.58 98 GLU A CA 1
ATOM 762 C C . GLU A 1 98 ? -16.347 -54.119 -2.752 1.00 29.58 98 GLU A C 1
ATOM 764 O O . GLU A 1 98 ? -16.078 -53.693 -3.864 1.00 29.58 98 GLU A O 1
ATOM 769 N N . GLU A 1 99 ? -15.313 -54.585 -2.036 1.00 29.31 99 GLU A N 1
ATOM 770 C CA . GLU A 1 99 ? -15.179 -55.450 -0.853 1.00 29.31 99 GLU A CA 1
ATOM 771 C C . GLU A 1 99 ? -13.733 -55.341 -0.282 1.00 29.31 99 GLU A C 1
ATOM 773 O O . GLU A 1 99 ? -12.859 -54.704 -0.863 1.00 29.31 99 GLU A O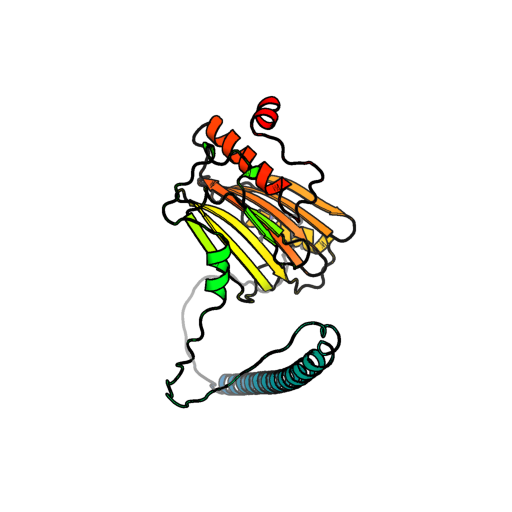 1
ATOM 778 N N . GLU A 1 100 ? -13.525 -55.962 0.875 1.00 28.45 100 GLU A N 1
ATOM 779 C CA . GLU A 1 100 ? -12.458 -55.850 1.882 1.00 28.45 100 GLU A CA 1
ATOM 780 C C . GLU A 1 100 ? -11.070 -56.424 1.491 1.00 28.45 100 GLU A C 1
ATOM 782 O O . GLU A 1 100 ? -10.979 -57.340 0.676 1.00 28.45 100 GLU A O 1
ATOM 787 N N . THR A 1 101 ? -9.982 -56.007 2.168 1.00 24.62 101 THR A N 1
ATOM 788 C CA . THR A 1 101 ? -9.247 -56.849 3.157 1.00 24.62 101 THR A CA 1
ATOM 789 C C . THR A 1 101 ? -8.021 -56.151 3.799 1.00 24.62 101 THR A C 1
ATOM 791 O O . THR A 1 101 ? -7.284 -55.410 3.160 1.00 24.62 101 THR A O 1
ATOM 794 N N . LYS A 1 102 ? -7.877 -56.429 5.105 1.00 27.78 102 LYS A N 1
ATOM 795 C CA . LYS A 1 102 ? -6.817 -56.162 6.103 1.00 27.78 102 LYS A CA 1
ATOM 796 C C . LYS A 1 102 ? -5.348 -56.284 5.648 1.00 27.78 102 LYS A C 1
ATOM 798 O O . LYS A 1 102 ? -5.029 -57.214 4.919 1.00 27.78 102 LYS A O 1
ATOM 803 N N . ASP A 1 103 ? -4.453 -55.484 6.244 1.00 28.09 103 ASP A N 1
ATOM 804 C CA . ASP A 1 103 ? -3.561 -55.931 7.341 1.00 28.09 103 ASP A CA 1
ATOM 805 C C . ASP A 1 103 ? -2.811 -54.754 8.010 1.00 28.09 103 ASP A C 1
ATOM 807 O O . ASP A 1 103 ? -2.644 -53.684 7.431 1.00 28.09 103 ASP A O 1
ATOM 811 N N . GLU A 1 104 ? -2.480 -54.971 9.285 1.00 30.36 104 GLU A N 1
ATOM 812 C CA . GLU A 1 104 ? -2.064 -54.036 10.340 1.00 30.36 104 GLU A CA 1
ATOM 813 C C . GLU A 1 104 ? -0.563 -53.663 10.354 1.00 30.36 104 GLU A C 1
ATOM 815 O O . GLU A 1 104 ? 0.282 -54.402 9.861 1.00 30.36 104 GLU A O 1
ATOM 820 N N . GLU A 1 105 ? -0.293 -52.561 11.074 1.00 30.17 105 GLU A N 1
ATOM 821 C CA . GLU A 1 105 ? 0.936 -52.196 11.806 1.00 30.17 105 GLU A CA 1
ATOM 822 C C . GLU A 1 105 ? 2.196 -51.772 11.024 1.00 30.17 105 GLU A C 1
ATOM 824 O O . GLU A 1 105 ? 2.982 -52.593 10.564 1.00 30.17 105 GLU A O 1
ATOM 829 N N . ASP A 1 106 ? 2.499 -50.467 11.080 1.00 28.33 106 ASP A N 1
ATOM 830 C CA . ASP A 1 106 ? 3.814 -50.037 11.573 1.00 28.33 106 ASP A CA 1
ATOM 831 C C . ASP A 1 106 ? 3.699 -48.668 12.269 1.00 28.33 106 ASP A C 1
ATOM 833 O O . ASP A 1 106 ? 3.285 -47.674 11.669 1.00 28.33 106 ASP A O 1
ATOM 837 N N . LEU A 1 107 ? 4.019 -48.635 13.566 1.00 34.03 107 LEU A N 1
ATOM 838 C CA . LEU A 1 107 ? 4.144 -47.404 14.340 1.00 34.03 107 LEU A CA 1
ATOM 839 C C . LEU A 1 107 ? 5.345 -46.620 13.807 1.00 34.03 107 LEU A C 1
ATOM 841 O O . LEU A 1 107 ? 6.488 -47.050 13.974 1.00 34.03 107 LEU A O 1
ATOM 845 N N . LYS A 1 108 ? 5.102 -45.426 13.269 1.00 34.03 108 LYS A N 1
ATOM 846 C CA . LYS A 1 108 ? 6.117 -44.377 13.245 1.00 34.03 108 LYS A CA 1
ATOM 847 C C . LYS A 1 108 ? 5.629 -43.187 14.048 1.00 34.03 108 LYS A C 1
ATOM 849 O O . LYS A 1 108 ? 4.533 -42.680 13.873 1.00 34.03 108 LYS A O 1
ATOM 854 N N . GLU A 1 109 ? 6.476 -42.883 15.011 1.00 31.72 109 GLU A N 1
ATOM 855 C CA . GLU A 1 109 ? 6.508 -41.747 15.905 1.00 31.72 109 GLU A CA 1
ATOM 856 C C . GLU A 1 109 ? 6.422 -40.458 15.075 1.00 31.72 109 GLU A C 1
ATOM 858 O O . GLU A 1 109 ? 7.422 -40.025 14.505 1.00 31.72 109 GLU A O 1
ATOM 863 N N . ASP A 1 110 ? 5.217 -39.889 14.963 1.00 28.86 110 ASP A N 1
ATOM 864 C CA . ASP A 1 110 ? 5.041 -38.528 14.462 1.00 28.86 110 ASP A CA 1
ATOM 865 C C . ASP A 1 110 ? 5.620 -37.583 15.509 1.00 28.86 110 ASP A C 1
ATOM 867 O O . ASP A 1 110 ? 5.044 -37.310 16.567 1.00 28.86 110 ASP A O 1
ATOM 871 N N . VAL A 1 111 ? 6.833 -37.133 15.212 1.00 32.62 111 VAL A N 1
ATOM 872 C CA . VAL A 1 111 ? 7.367 -35.888 15.731 1.00 32.62 111 VAL A CA 1
ATOM 873 C C . VAL A 1 111 ? 6.383 -34.816 15.279 1.00 32.62 111 VAL A C 1
ATOM 875 O O . VAL A 1 111 ? 6.335 -34.496 14.098 1.00 32.62 111 VAL A O 1
ATOM 878 N N . LEU A 1 112 ? 5.585 -34.296 16.213 1.00 36.31 112 LEU A N 1
ATOM 879 C CA . LEU A 1 112 ? 4.896 -33.020 16.051 1.00 36.31 112 LEU A CA 1
ATOM 880 C C . LEU A 1 112 ? 5.979 -31.962 15.814 1.00 36.31 112 LEU A C 1
ATOM 882 O O . LEU A 1 112 ? 6.549 -31.417 16.759 1.00 36.31 112 LEU A O 1
ATOM 886 N N . GLN A 1 113 ? 6.337 -31.763 14.549 1.00 39.28 113 GLN A N 1
ATOM 887 C CA . GLN A 1 113 ? 6.801 -30.473 14.090 1.00 39.28 113 GLN A CA 1
ATOM 888 C C . GLN A 1 113 ? 5.542 -29.615 14.075 1.00 39.28 113 GLN A C 1
ATOM 890 O O . GLN A 1 113 ? 4.554 -29.959 13.433 1.00 39.28 113 GLN A O 1
ATOM 895 N N . GLU A 1 114 ? 5.544 -28.574 14.898 1.00 42.19 114 GLU A N 1
ATOM 896 C CA . GLU A 1 114 ? 4.697 -27.415 14.659 1.00 42.19 114 GLU A CA 1
ATOM 897 C C . GLU A 1 114 ? 5.186 -26.863 13.312 1.00 42.19 114 GLU A C 1
ATOM 899 O O . GLU A 1 114 ? 6.197 -26.166 13.254 1.00 42.19 114 GLU A O 1
ATOM 904 N N . GLU A 1 115 ? 4.587 -27.352 12.224 1.00 37.72 115 GLU A N 1
ATOM 905 C CA . GLU A 1 115 ? 4.681 -26.716 10.918 1.00 37.72 115 GLU A CA 1
ATOM 906 C C . GLU A 1 115 ? 4.002 -25.357 11.066 1.00 37.72 115 GLU A C 1
ATOM 908 O O . GLU A 1 115 ? 2.898 -25.234 11.601 1.00 37.72 115 GLU A O 1
ATOM 913 N N . ASP A 1 116 ? 4.772 -24.341 10.716 1.00 44.88 116 ASP A N 1
ATOM 914 C CA . ASP A 1 116 ? 4.428 -22.938 10.776 1.00 44.88 116 ASP A CA 1
ATOM 915 C C . ASP A 1 116 ? 3.320 -22.692 9.740 1.00 44.88 116 ASP A C 1
ATOM 917 O O . ASP A 1 116 ? 3.598 -22.686 8.540 1.00 44.88 116 ASP A O 1
ATOM 921 N N . GLU A 1 117 ? 2.060 -22.558 10.184 1.00 47.97 117 GLU A N 1
ATOM 922 C CA . GLU A 1 117 ? 0.903 -22.300 9.300 1.00 47.97 117 GLU A CA 1
ATOM 923 C C . GLU A 1 117 ? 1.103 -21.028 8.441 1.00 47.97 117 GLU A C 1
ATOM 925 O O . GLU A 1 117 ? 0.429 -20.875 7.425 1.00 47.97 117 GLU A O 1
ATOM 930 N N . SER A 1 118 ? 2.063 -20.150 8.784 1.00 51.12 118 SER A N 1
ATOM 931 C CA . SER A 1 118 ? 2.436 -18.985 7.966 1.00 51.12 118 SER A CA 1
ATOM 932 C C . SER A 1 118 ? 3.073 -19.364 6.619 1.00 51.12 118 SER A C 1
ATOM 934 O O . SER A 1 118 ? 2.836 -18.681 5.622 1.00 51.12 118 SER A O 1
ATOM 936 N N . SER A 1 119 ? 3.806 -20.486 6.553 1.00 57.94 119 SER A N 1
ATOM 937 C CA . SER A 1 119 ? 4.497 -20.920 5.328 1.00 57.94 119 SER A CA 1
ATOM 938 C C . SER A 1 119 ? 3.545 -21.407 4.231 1.00 57.94 119 SER A C 1
ATOM 940 O O . SER A 1 119 ? 3.851 -21.276 3.048 1.00 57.94 119 SER A O 1
ATOM 942 N N . ASP A 1 120 ? 2.354 -21.889 4.601 1.00 75.56 120 ASP A N 1
ATOM 943 C CA . ASP A 1 120 ? 1.368 -22.406 3.643 1.00 75.56 120 ASP A CA 1
ATOM 944 C C . ASP A 1 120 ? 0.699 -21.290 2.819 1.00 75.56 120 ASP A C 1
ATOM 946 O O . ASP A 1 120 ? 0.267 -21.531 1.690 1.00 75.56 120 ASP A O 1
ATOM 950 N N . LEU A 1 121 ? 0.598 -20.071 3.365 1.00 84.69 121 LEU A N 1
ATOM 951 C CA . LEU A 1 121 ? -0.021 -18.938 2.669 1.00 84.69 121 LEU A CA 1
ATOM 952 C C . LEU A 1 121 ? 0.939 -18.248 1.699 1.00 84.69 121 LEU A C 1
ATOM 954 O O . LEU A 1 121 ? 0.496 -17.748 0.668 1.00 84.69 121 LEU A O 1
ATOM 958 N N . GLU A 1 122 ? 2.239 -18.225 1.994 1.00 89.19 122 GLU A N 1
ATOM 959 C CA . GLU A 1 122 ? 3.256 -17.633 1.111 1.00 89.19 122 GLU A CA 1
ATOM 960 C C . GLU A 1 122 ? 3.280 -18.326 -0.262 1.00 89.19 122 GLU A C 1
ATOM 962 O O . GLU A 1 122 ? 3.305 -17.661 -1.303 1.00 89.19 122 GLU A O 1
ATOM 967 N N . ASP A 1 123 ? 3.148 -19.654 -0.269 1.00 88.62 123 ASP A N 1
ATOM 968 C CA . ASP A 1 123 ? 3.086 -20.473 -1.482 1.00 88.62 123 ASP A CA 1
ATOM 969 C C . ASP A 1 123 ? 1.839 -20.185 -2.351 1.00 88.62 123 ASP A C 1
ATOM 971 O O . ASP A 1 123 ? 1.858 -20.437 -3.561 1.00 88.62 123 ASP A O 1
ATOM 975 N N . GLU A 1 124 ? 0.759 -19.619 -1.788 1.00 92.38 124 GLU A N 1
ATOM 976 C CA . GLU A 1 124 ? -0.455 -19.254 -2.541 1.00 92.38 124 GLU A CA 1
ATOM 977 C C . GLU A 1 124 ? -0.230 -18.050 -3.470 1.00 92.38 124 GLU A C 1
ATOM 979 O O . GLU A 1 124 ? -0.994 -17.860 -4.419 1.00 92.38 124 GLU A O 1
ATOM 984 N N . PHE A 1 125 ? 0.826 -17.257 -3.255 1.00 94.69 125 PHE A N 1
ATOM 985 C CA . PHE A 1 125 ? 1.064 -16.037 -4.031 1.00 94.69 125 PHE A CA 1
ATOM 986 C C . PHE A 1 125 ? 1.826 -16.254 -5.347 1.00 94.69 125 PHE A C 1
ATOM 988 O O . PHE A 1 125 ? 1.819 -15.351 -6.185 1.00 94.69 125 PHE A O 1
ATOM 995 N N . TRP A 1 126 ? 2.424 -17.434 -5.566 1.00 93.50 126 TRP A N 1
ATOM 996 C CA . TRP A 1 126 ? 3.147 -17.810 -6.799 1.00 93.50 126 TRP A CA 1
ATOM 997 C C . TRP A 1 126 ? 4.304 -16.871 -7.185 1.00 93.50 126 TRP A C 1
ATOM 999 O O . TRP A 1 126 ? 4.585 -16.684 -8.368 1.00 93.50 126 TRP A O 1
ATOM 1009 N N . ILE A 1 127 ? 4.983 -16.281 -6.200 1.00 96.50 127 ILE A N 1
ATOM 1010 C CA . ILE A 1 127 ? 6.099 -15.357 -6.432 1.00 96.50 127 ILE A CA 1
ATOM 1011 C C . ILE A 1 127 ? 7.383 -16.128 -6.775 1.00 96.50 127 ILE A C 1
ATOM 1013 O O . ILE A 1 127 ? 7.795 -17.024 -6.042 1.00 96.50 127 ILE A O 1
ATOM 1017 N N . ASP A 1 128 ? 8.027 -15.765 -7.888 1.00 96.06 128 ASP A N 1
ATOM 1018 C CA . ASP A 1 128 ? 9.304 -16.346 -8.323 1.00 96.06 128 ASP A CA 1
ATOM 1019 C C . ASP A 1 128 ? 10.492 -15.551 -7.745 1.00 96.06 128 ASP A C 1
ATOM 1021 O O . ASP A 1 128 ? 10.656 -14.361 -8.022 1.00 96.06 128 ASP A O 1
ATOM 1025 N N . GLU A 1 129 ? 11.353 -16.222 -6.972 1.00 96.75 129 GLU A N 1
ATOM 1026 C CA . GLU A 1 129 ? 12.551 -15.635 -6.350 1.00 96.75 129 GLU A CA 1
ATOM 1027 C C . GLU A 1 129 ? 13.555 -15.045 -7.358 1.00 96.75 129 GLU A C 1
ATOM 1029 O O . GLU A 1 129 ? 14.339 -14.141 -7.035 1.00 96.75 129 GLU A O 1
ATOM 1034 N N . ASP A 1 130 ? 13.525 -15.515 -8.607 1.00 97.31 130 ASP A N 1
ATOM 1035 C CA . ASP A 1 130 ? 14.391 -15.031 -9.674 1.00 97.31 130 ASP A CA 1
ATOM 1036 C C . ASP A 1 130 ? 13.835 -13.783 -10.381 1.00 97.31 130 ASP A C 1
ATOM 1038 O O . ASP A 1 130 ? 14.600 -13.116 -11.103 1.00 97.31 130 ASP A O 1
ATOM 1042 N N . THR A 1 131 ? 12.577 -13.396 -10.131 1.00 97.81 131 THR A N 1
ATOM 1043 C CA . THR A 1 131 ? 11.940 -12.206 -10.719 1.00 97.81 131 THR A CA 1
ATOM 1044 C C . THR A 1 131 ? 12.788 -10.954 -10.511 1.00 97.81 131 THR A C 1
ATOM 1046 O O . THR A 1 131 ? 13.518 -10.775 -9.526 1.00 97.81 131 THR A O 1
ATOM 1049 N N . LYS A 1 132 ? 12.767 -10.079 -11.517 1.00 97.81 132 LYS A N 1
ATOM 1050 C CA . LYS A 1 132 ? 13.446 -8.786 -11.488 1.00 97.81 132 LYS A CA 1
ATOM 1051 C C . LYS A 1 132 ? 12.405 -7.713 -11.724 1.00 97.81 132 LYS A C 1
ATOM 1053 O O . LYS A 1 132 ? 11.740 -7.740 -12.750 1.00 97.81 132 LYS A O 1
ATOM 1058 N N . ALA A 1 133 ? 12.303 -6.786 -10.778 1.00 97.44 133 ALA A N 1
ATOM 1059 C CA . ALA A 1 133 ? 11.320 -5.718 -10.822 1.00 97.44 133 ALA A CA 1
ATOM 1060 C C . ALA A 1 133 ? 11.456 -4.910 -12.124 1.00 97.44 133 ALA A C 1
ATOM 1062 O O . ALA A 1 133 ? 12.474 -4.252 -12.359 1.00 97.44 133 ALA A O 1
ATOM 1063 N N . ASP A 1 134 ? 10.425 -4.977 -12.964 1.00 97.56 134 ASP A N 1
ATOM 1064 C CA . ASP A 1 134 ? 10.310 -4.225 -14.209 1.00 97.56 134 ASP A CA 1
ATOM 1065 C C . ASP A 1 134 ? 8.855 -3.784 -14.404 1.00 97.56 134 ASP A C 1
ATOM 1067 O O . ASP A 1 134 ? 7.975 -4.558 -14.785 1.00 97.56 134 ASP A O 1
ATOM 1071 N N . TYR A 1 135 ? 8.591 -2.506 -14.138 1.00 97.62 135 TYR A N 1
ATOM 1072 C CA . TYR A 1 135 ? 7.253 -1.928 -14.261 1.00 97.62 135 TYR A CA 1
ATOM 1073 C C . TYR A 1 135 ? 6.745 -1.937 -15.708 1.00 97.62 135 TYR A C 1
ATOM 1075 O O . TYR A 1 135 ? 5.534 -1.943 -15.920 1.00 97.62 135 TYR A O 1
ATOM 1083 N N . SER A 1 136 ? 7.640 -1.963 -16.702 1.00 97.25 136 SER A N 1
ATOM 1084 C CA . SER A 1 136 ? 7.259 -1.934 -18.116 1.00 97.25 136 SER A CA 1
ATOM 1085 C C . SER A 1 136 ? 6.658 -3.253 -18.610 1.00 97.25 136 SER A C 1
ATOM 1087 O O . SER A 1 136 ? 5.876 -3.248 -19.562 1.00 97.25 136 SER A O 1
ATOM 1089 N N . GLU A 1 137 ? 6.948 -4.359 -17.923 1.00 97.06 137 GLU A N 1
ATOM 1090 C CA . GLU A 1 137 ? 6.367 -5.682 -18.188 1.00 97.06 137 GLU A CA 1
ATOM 1091 C C . GLU A 1 137 ? 5.085 -5.931 -17.367 1.00 97.06 137 GLU A C 1
ATOM 1093 O O . GLU A 1 137 ? 4.366 -6.893 -17.611 1.00 97.06 137 GLU A O 1
ATOM 1098 N N . ASN A 1 138 ? 4.737 -5.026 -16.442 1.00 97.69 138 ASN A N 1
ATOM 1099 C CA . ASN A 1 138 ? 3.593 -5.150 -15.528 1.00 97.69 138 ASN A CA 1
ATOM 1100 C C . ASN A 1 138 ? 2.454 -4.160 -15.855 1.00 97.69 138 ASN A C 1
ATOM 1102 O O . ASN A 1 138 ? 1.707 -3.719 -14.975 1.00 97.69 138 ASN A O 1
ATOM 1106 N N . LEU A 1 139 ? 2.321 -3.805 -17.139 1.00 98.31 139 LEU A N 1
ATOM 1107 C CA . LEU A 1 139 ? 1.338 -2.840 -17.654 1.00 98.31 139 LEU A CA 1
ATOM 1108 C C . LEU A 1 139 ? 0.004 -3.476 -18.098 1.00 98.31 139 LEU A C 1
ATOM 1110 O O . LEU A 1 139 ? -0.909 -2.764 -18.526 1.00 98.31 139 LEU A O 1
ATOM 1114 N N . ASP A 1 140 ? -0.120 -4.799 -17.993 1.00 97.88 140 ASP A N 1
ATOM 1115 C CA . ASP A 1 140 ? -1.353 -5.533 -18.279 1.00 97.88 140 ASP A CA 1
ATOM 1116 C C . ASP A 1 140 ? -1.998 -6.039 -16.972 1.00 97.88 140 ASP A C 1
ATOM 1118 O O . ASP A 1 140 ? -1.546 -7.040 -16.412 1.00 97.88 140 ASP A O 1
ATOM 1122 N N . PRO A 1 141 ? -3.035 -5.355 -16.447 1.00 96.38 141 PRO A N 1
ATOM 1123 C CA . PRO A 1 141 ? -3.685 -5.740 -15.197 1.00 96.38 141 PRO A CA 1
ATOM 1124 C C . PRO A 1 141 ? -4.459 -7.062 -15.297 1.00 96.38 141 PRO A C 1
ATOM 1126 O O . PRO A 1 141 ? -4.783 -7.635 -14.260 1.00 96.38 141 PRO A O 1
ATOM 1129 N N . ASP A 1 142 ? -4.733 -7.577 -16.504 1.00 96.19 142 ASP A N 1
ATOM 1130 C CA . ASP A 1 142 ? -5.369 -8.892 -16.679 1.00 96.19 142 ASP A CA 1
ATOM 1131 C C . ASP A 1 142 ? -4.430 -10.050 -16.281 1.00 96.19 142 ASP A C 1
ATOM 1133 O O . ASP A 1 142 ? -4.890 -11.180 -16.112 1.00 96.19 142 ASP A O 1
ATOM 1137 N N . LEU A 1 143 ? -3.127 -9.778 -16.131 1.00 96.50 143 LEU A N 1
ATOM 1138 C CA . LEU A 1 143 ? -2.118 -10.734 -15.661 1.00 96.50 143 LEU A CA 1
ATOM 1139 C C . LEU A 1 143 ? -1.913 -10.698 -14.139 1.00 96.50 143 LEU A C 1
ATOM 1141 O O . LEU A 1 143 ? -1.087 -11.444 -13.622 1.00 96.50 143 LEU A O 1
ATOM 1145 N N . TYR A 1 144 ? -2.613 -9.819 -13.417 1.00 97.75 144 TYR A N 1
ATOM 1146 C CA . TYR A 1 144 ? -2.457 -9.715 -11.968 1.00 97.75 144 TYR A CA 1
ATOM 1147 C C . TYR A 1 144 ? -3.240 -10.837 -11.289 1.00 97.75 144 TYR A C 1
ATOM 1149 O O . TYR A 1 144 ? -4.390 -11.110 -11.642 1.00 97.75 144 TYR A O 1
ATOM 1157 N N . GLU A 1 145 ? -2.642 -11.429 -10.263 1.00 98.06 145 GLU A N 1
ATOM 1158 C CA . GLU A 1 145 ? -3.330 -12.387 -9.405 1.00 98.06 145 GLU A CA 1
ATOM 1159 C C . GLU A 1 145 ? -4.087 -11.663 -8.292 1.00 98.06 145 GLU A C 1
ATOM 1161 O O . GLU A 1 145 ? -3.902 -10.464 -8.055 1.00 98.06 145 GLU A O 1
ATOM 1166 N N . SER A 1 146 ? -4.990 -12.382 -7.624 1.00 97.12 146 SER A N 1
ATOM 1167 C CA . SER A 1 146 ? -5.851 -11.813 -6.589 1.00 97.12 146 SER A CA 1
ATOM 1168 C C . SER A 1 146 ? -5.852 -12.640 -5.318 1.00 97.12 146 SER A C 1
ATOM 1170 O O . SER A 1 146 ? -5.924 -13.864 -5.371 1.00 97.12 146 SER A O 1
ATOM 1172 N N . TYR A 1 147 ? -5.899 -11.949 -4.186 1.00 97.00 147 TYR A N 1
ATOM 1173 C CA . TYR A 1 147 ? -6.069 -12.535 -2.867 1.00 97.00 147 TYR A CA 1
ATOM 1174 C C . TYR A 1 147 ? -7.370 -12.041 -2.227 1.00 97.00 147 TYR A C 1
ATOM 1176 O O . TYR A 1 147 ? -7.775 -10.886 -2.395 1.00 97.00 147 TYR A O 1
ATOM 1184 N N . ASP A 1 148 ? -8.039 -12.917 -1.478 1.00 95.94 148 ASP A N 1
ATOM 1185 C CA . ASP A 1 148 ? -9.269 -12.606 -0.749 1.00 95.94 148 ASP A CA 1
ATOM 1186 C C . ASP A 1 148 ? -9.289 -13.343 0.591 1.00 95.94 148 ASP A C 1
ATOM 1188 O O . ASP A 1 148 ? -9.628 -14.528 0.653 1.00 95.94 148 ASP A O 1
ATOM 1192 N N . SER A 1 149 ? -9.006 -12.602 1.665 1.00 91.12 149 SER A N 1
ATOM 1193 C CA . SER A 1 149 ? -8.983 -13.120 3.040 1.00 91.12 149 SER A CA 1
ATOM 1194 C C . SER A 1 149 ? -10.341 -13.614 3.547 1.00 91.12 149 SER A C 1
ATOM 1196 O O . SER A 1 149 ? -10.423 -14.230 4.608 1.00 91.12 149 SER A O 1
ATOM 1198 N N . LYS A 1 150 ? -11.442 -13.310 2.842 1.00 89.69 150 LYS A N 1
ATOM 1199 C CA . LYS A 1 150 ? -12.832 -13.484 3.308 1.00 89.69 150 LYS A CA 1
ATOM 1200 C C . LYS A 1 150 ? -13.196 -12.635 4.530 1.00 89.69 150 LYS A C 1
ATOM 1202 O O . LYS A 1 150 ? -14.324 -12.742 5.022 1.00 89.69 150 LYS A O 1
ATOM 1207 N N . ILE A 1 151 ? -12.294 -11.771 4.998 1.00 85.38 151 ILE A N 1
ATOM 1208 C CA . ILE A 1 151 ? -12.526 -10.838 6.097 1.00 85.38 151 ILE A CA 1
ATOM 1209 C C . ILE A 1 151 ? -12.795 -9.452 5.510 1.00 85.38 151 ILE A C 1
ATOM 1211 O O . ILE A 1 151 ? -11.937 -8.854 4.867 1.00 85.38 151 ILE A O 1
ATOM 1215 N N . THR A 1 152 ? -13.997 -8.926 5.770 1.00 85.81 152 THR A N 1
ATOM 1216 C CA . THR A 1 152 ? -14.434 -7.593 5.317 1.00 85.81 152 THR A CA 1
ATOM 1217 C C . THR A 1 152 ? -14.137 -7.347 3.817 1.00 85.81 152 THR A C 1
ATOM 1219 O O . THR A 1 152 ? -14.349 -8.235 2.990 1.00 85.81 152 THR A O 1
ATOM 1222 N N . ASP A 1 153 ? -13.673 -6.150 3.459 1.00 90.94 153 ASP A N 1
ATOM 1223 C CA . ASP A 1 153 ? -13.203 -5.737 2.137 1.00 90.94 153 ASP A CA 1
ATOM 1224 C C . ASP A 1 153 ? -11.704 -6.036 1.899 1.00 90.94 153 ASP A C 1
ATOM 1226 O O . ASP A 1 153 ? -11.125 -5.523 0.936 1.00 90.94 153 ASP A O 1
ATOM 1230 N N . PHE A 1 154 ? -11.050 -6.852 2.741 1.00 96.69 154 PHE A N 1
ATOM 1231 C CA . PHE A 1 154 ? -9.617 -7.159 2.632 1.00 96.69 154 PHE A CA 1
ATOM 1232 C C . PHE A 1 154 ? -9.350 -8.219 1.551 1.00 96.69 154 PHE A C 1
ATOM 1234 O O . PHE A 1 154 ? -9.082 -9.394 1.810 1.00 96.69 154 PHE A O 1
ATOM 1241 N N . LYS A 1 155 ? -9.478 -7.754 0.310 1.00 96.56 155 LYS A N 1
ATOM 1242 C CA . LYS A 1 155 ? -9.186 -8.448 -0.944 1.00 96.56 155 LYS A CA 1
ATOM 1243 C C . LYS A 1 155 ? -8.459 -7.486 -1.877 1.00 96.56 155 LYS A C 1
ATOM 1245 O O . LYS A 1 155 ? -8.764 -6.289 -1.886 1.00 96.56 155 LYS A O 1
ATOM 1250 N N . PHE A 1 156 ? -7.519 -7.977 -2.662 1.00 97.88 156 PHE A N 1
ATOM 1251 C CA . PHE A 1 156 ? -6.676 -7.128 -3.500 1.00 97.88 156 PHE A CA 1
ATOM 1252 C C . PHE A 1 156 ? -6.057 -7.915 -4.651 1.00 97.88 156 PHE A C 1
ATOM 1254 O O . PHE A 1 156 ? -6.144 -9.138 -4.693 1.00 97.88 156 PHE A O 1
ATOM 1261 N N . TYR A 1 157 ? -5.451 -7.184 -5.584 1.00 98.06 157 TYR A N 1
ATOM 1262 C CA . TYR A 1 157 ? -4.718 -7.735 -6.716 1.00 98.06 157 TYR A CA 1
ATOM 1263 C C . TYR A 1 157 ? -3.253 -7.332 -6.622 1.00 98.06 157 TYR A C 1
ATOM 1265 O O . TYR A 1 157 ? -2.946 -6.272 -6.066 1.00 98.06 157 TYR A O 1
ATOM 1273 N N . TYR A 1 158 ? -2.372 -8.153 -7.183 1.00 98.44 158 TYR A N 1
ATOM 1274 C CA . TYR A 1 158 ? -0.933 -7.928 -7.173 1.00 98.44 158 TYR A CA 1
ATOM 1275 C C . TYR A 1 158 ? -0.270 -8.457 -8.465 1.00 98.44 158 TYR A C 1
ATOM 1277 O O . TYR A 1 158 ? -0.676 -9.494 -8.993 1.00 98.44 158 TYR A O 1
ATOM 1285 N N . PRO A 1 159 ? 0.738 -7.744 -9.001 1.00 97.50 159 PRO A N 1
ATOM 1286 C CA . PRO A 1 159 ? 1.528 -8.200 -10.143 1.00 97.50 159 PRO A CA 1
ATOM 1287 C C . PRO A 1 159 ? 2.554 -9.260 -9.723 1.00 97.50 159 PRO A C 1
ATOM 1289 O O . PRO A 1 159 ? 3.550 -8.939 -9.073 1.00 97.50 159 PRO A O 1
ATOM 1292 N N . VAL A 1 160 ? 2.331 -10.515 -10.119 1.00 95.12 160 VAL A N 1
ATOM 1293 C CA . VAL A 1 160 ? 3.230 -11.644 -9.803 1.00 95.12 160 VAL A CA 1
ATOM 1294 C C . VAL A 1 160 ? 4.636 -11.416 -10.368 1.00 95.12 160 VAL A C 1
ATOM 1296 O O . VAL A 1 160 ? 5.623 -11.611 -9.668 1.00 95.12 160 VAL A O 1
ATOM 1299 N N . ASP A 1 161 ? 4.726 -10.906 -11.598 1.00 96.88 161 ASP A N 1
ATOM 1300 C CA . ASP A 1 161 ? 5.989 -10.704 -12.321 1.00 96.88 161 ASP A CA 1
ATOM 1301 C C . ASP A 1 161 ? 6.717 -9.392 -11.948 1.00 96.88 161 ASP A C 1
ATOM 1303 O O . ASP A 1 161 ? 7.641 -8.960 -12.643 1.00 96.88 161 ASP A O 1
ATOM 1307 N N . LEU A 1 162 ? 6.308 -8.713 -10.869 1.00 98.19 162 LEU A N 1
ATOM 1308 C CA . LEU A 1 162 ? 6.989 -7.512 -10.362 1.00 98.19 162 LEU A CA 1
ATOM 1309 C C . LEU A 1 162 ? 7.832 -7.791 -9.113 1.00 98.19 162 LEU A C 1
ATOM 1311 O O . LEU A 1 162 ? 8.881 -7.166 -8.927 1.00 98.19 162 LEU A O 1
ATOM 1315 N N . TYR A 1 163 ? 7.376 -8.706 -8.261 1.00 98.19 163 TYR A N 1
ATOM 1316 C CA . TYR A 1 163 ? 7.974 -8.996 -6.960 1.00 98.19 163 TYR A CA 1
ATOM 1317 C C . TYR A 1 163 ? 8.723 -10.327 -6.993 1.00 98.19 163 TYR A C 1
ATOM 1319 O O . TYR A 1 163 ? 8.415 -11.198 -7.800 1.00 98.19 163 TYR A O 1
ATOM 1327 N N . ASN A 1 164 ? 9.729 -10.472 -6.135 1.00 98.12 164 ASN A N 1
ATOM 1328 C CA . ASN A 1 164 ? 10.545 -11.686 -6.040 1.00 98.12 164 ASN A CA 1
ATOM 1329 C C . ASN A 1 164 ? 10.569 -12.283 -4.629 1.00 98.12 164 ASN A C 1
ATOM 1331 O O . ASN A 1 164 ? 11.301 -13.231 -4.373 1.00 98.12 164 ASN A O 1
ATOM 1335 N N . GLU A 1 165 ? 9.832 -11.700 -3.694 1.00 98.12 165 GLU A N 1
ATOM 1336 C CA . GLU A 1 165 ? 9.672 -12.222 -2.346 1.00 98.12 165 GLU A CA 1
ATOM 1337 C C . GLU A 1 165 ? 8.283 -11.844 -1.835 1.00 98.12 165 GLU A C 1
ATOM 1339 O O . GLU A 1 165 ? 7.755 -10.776 -2.165 1.00 98.12 165 GLU A O 1
ATOM 1344 N N . VAL A 1 166 ? 7.691 -12.732 -1.044 1.00 98.31 166 VAL A N 1
ATOM 1345 C CA . VAL A 1 166 ? 6.467 -12.487 -0.287 1.00 98.31 166 VAL A CA 1
ATOM 1346 C C . VAL A 1 166 ? 6.677 -12.995 1.130 1.00 98.31 166 VAL A C 1
ATOM 1348 O O . VAL A 1 166 ? 7.342 -14.005 1.331 1.00 98.31 166 VAL A O 1
ATOM 1351 N N . SER A 1 167 ? 6.123 -12.281 2.100 1.00 97.69 167 SER A N 1
ATOM 1352 C CA . SER A 1 167 ? 6.052 -12.727 3.489 1.00 97.69 167 SER A CA 1
ATOM 1353 C C . SER A 1 167 ? 4.671 -12.453 4.062 1.00 97.69 167 SER A C 1
ATOM 1355 O O . SER A 1 167 ? 4.034 -11.448 3.710 1.00 97.69 167 SER A O 1
ATOM 1357 N N . VAL A 1 168 ? 4.217 -13.344 4.943 1.00 97.31 168 VAL A N 1
ATOM 1358 C CA . VAL A 1 168 ? 2.929 -13.229 5.636 1.00 97.31 168 VAL A CA 1
ATOM 1359 C C . VAL A 1 168 ? 3.147 -13.216 7.148 1.00 97.31 168 VAL A C 1
ATOM 1361 O O . VAL A 1 168 ? 3.759 -14.115 7.711 1.00 97.31 168 VAL A O 1
ATOM 1364 N N . ASP A 1 169 ? 2.620 -12.191 7.815 1.00 96.12 169 ASP A N 1
ATOM 1365 C CA . ASP A 1 169 ? 2.664 -12.028 9.270 1.00 96.12 169 ASP A CA 1
ATOM 1366 C C . ASP A 1 169 ? 1.245 -11.964 9.851 1.00 96.12 169 ASP A C 1
ATOM 1368 O O . ASP A 1 169 ? 0.522 -10.977 9.666 1.00 96.12 169 ASP A O 1
ATOM 1372 N N . GLU A 1 170 ? 0.857 -13.010 10.579 1.00 95.06 170 GLU A N 1
ATOM 1373 C CA . GLU A 1 170 ? -0.425 -13.121 11.290 1.00 95.06 170 GLU A CA 1
ATOM 1374 C C . GLU A 1 170 ? -0.272 -13.028 12.817 1.00 95.06 170 GLU A C 1
ATOM 1376 O O . GLU A 1 170 ? -1.240 -13.244 13.558 1.00 95.06 170 GLU A O 1
ATOM 1381 N N . ASP A 1 171 ? 0.920 -12.680 13.316 1.00 94.88 171 ASP A N 1
ATOM 1382 C CA . ASP A 1 171 ? 1.139 -12.534 14.749 1.00 94.88 171 ASP A CA 1
ATOM 1383 C C . ASP A 1 171 ? 0.316 -11.344 15.280 1.00 94.88 171 ASP A C 1
ATOM 1385 O O . ASP A 1 171 ? 0.354 -10.248 14.707 1.00 94.88 171 ASP A O 1
ATOM 1389 N N . PRO A 1 172 ? -0.436 -11.505 16.391 1.00 94.56 172 PRO A N 1
ATOM 1390 C CA . PRO A 1 172 ? -1.358 -10.493 16.908 1.00 94.56 172 PRO A CA 1
ATOM 1391 C C . PRO A 1 172 ? -0.641 -9.392 17.703 1.00 94.56 172 PRO A C 1
ATOM 1393 O O . PRO A 1 172 ? -1.034 -9.030 18.818 1.00 94.56 172 PRO A O 1
ATOM 1396 N N . ASP A 1 173 ? 0.443 -8.869 17.145 1.00 94.44 173 ASP A N 1
ATOM 1397 C CA . ASP A 1 173 ? 1.265 -7.848 17.766 1.00 94.44 173 ASP A CA 1
ATOM 1398 C C . ASP A 1 173 ? 0.546 -6.497 17.829 1.00 94.44 173 ASP A C 1
ATOM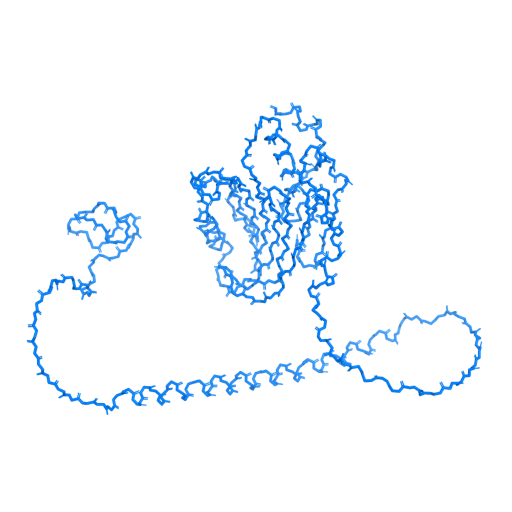 1400 O O . ASP A 1 173 ? -0.190 -6.081 16.928 1.00 94.44 173 ASP A O 1
ATOM 1404 N N . LEU A 1 174 ? 0.778 -5.774 18.928 1.00 95.44 174 LEU A N 1
ATOM 1405 C CA . LEU A 1 174 ? 0.228 -4.437 19.111 1.00 95.44 174 LEU A CA 1
ATOM 1406 C C . LEU A 1 174 ? 0.950 -3.444 18.189 1.00 95.44 174 LEU A C 1
ATOM 1408 O O . LEU A 1 174 ? 2.123 -3.124 18.396 1.00 95.44 174 LEU A O 1
ATOM 1412 N N . VAL A 1 175 ? 0.212 -2.888 17.235 1.00 94.19 175 VAL A N 1
ATOM 1413 C CA . VAL A 1 175 ? 0.663 -1.854 16.297 1.00 94.19 175 VAL A CA 1
ATOM 1414 C C . VAL A 1 175 ? 0.075 -0.483 16.657 1.00 94.19 175 VAL A C 1
ATOM 1416 O O . VAL A 1 175 ? -0.700 -0.328 17.602 1.00 94.19 175 VAL A O 1
ATOM 1419 N N . SER A 1 176 ? 0.452 0.559 15.909 1.00 92.44 176 SER A N 1
ATOM 1420 C CA . SER A 1 176 ? 0.155 1.971 16.218 1.00 92.44 176 SER A CA 1
ATOM 1421 C C . SER A 1 176 ? -1.322 2.301 16.473 1.00 92.44 176 SER A C 1
ATOM 1423 O O . SER A 1 176 ? -1.622 3.295 17.141 1.00 92.44 176 SER A O 1
ATOM 1425 N N . TYR A 1 177 ? -2.244 1.513 15.925 1.00 92.06 177 TYR A N 1
ATOM 1426 C CA . TYR A 1 177 ? -3.679 1.773 15.989 1.00 92.06 177 TYR A CA 1
ATOM 1427 C C . TYR A 1 177 ? -4.530 0.512 16.234 1.00 92.06 177 TYR A C 1
ATOM 1429 O O . TYR A 1 177 ? -5.739 0.537 16.003 1.00 92.06 177 TYR A O 1
ATOM 1437 N N . GLY A 1 178 ? -3.934 -0.572 16.742 1.00 96.44 178 GLY A N 1
ATOM 1438 C CA . GLY A 1 178 ? -4.659 -1.816 16.991 1.00 96.44 178 GLY A CA 1
ATOM 1439 C C . GLY A 1 178 ? -3.763 -3.032 17.195 1.00 96.44 178 GLY A C 1
ATOM 1440 O O . GLY A 1 178 ? -2.592 -2.880 17.523 1.00 96.44 178 GLY A O 1
ATOM 1441 N N . GLU A 1 179 ? -4.315 -4.224 17.002 1.00 98.06 179 GLU A N 1
ATOM 1442 C CA . GLU A 1 179 ? -3.569 -5.491 16.962 1.00 98.06 179 GLU A CA 1
ATOM 1443 C C . GLU A 1 179 ? -3.541 -6.006 15.520 1.00 98.06 179 GLU A C 1
ATOM 1445 O O . GLU A 1 179 ? -4.585 -6.009 14.852 1.00 98.06 179 GLU A O 1
ATOM 1450 N N . ASN A 1 180 ? -2.362 -6.401 15.032 1.00 97.50 180 ASN A N 1
ATOM 1451 C CA . ASN A 1 180 ? -2.210 -6.999 13.707 1.00 97.50 180 ASN A CA 1
ATOM 1452 C C . ASN A 1 180 ? -3.103 -8.245 13.593 1.00 97.50 180 ASN A C 1
ATOM 1454 O O . ASN A 1 180 ? -3.314 -8.975 14.559 1.00 97.50 180 ASN A O 1
ATOM 1458 N N . CYS A 1 181 ? -3.710 -8.435 12.429 1.00 95.94 181 CYS A N 1
ATOM 1459 C CA . CYS A 1 181 ? -4.418 -9.669 12.099 1.00 95.94 181 CYS A CA 1
ATOM 1460 C C . CYS A 1 181 ? -3.714 -10.397 10.967 1.00 95.94 181 CYS A C 1
ATOM 1462 O O . CYS A 1 181 ? -3.653 -11.616 10.984 1.00 95.94 181 CYS A O 1
ATOM 1464 N N . GLN A 1 182 ? -3.251 -9.640 9.974 1.00 96.19 182 GLN A N 1
ATOM 1465 C CA . GLN A 1 182 ? -2.536 -10.161 8.826 1.00 96.19 182 GLN A CA 1
ATOM 1466 C C . GLN A 1 182 ? -1.815 -9.003 8.136 1.00 96.19 182 GLN A C 1
ATOM 1468 O O . GLN A 1 182 ? -2.432 -7.974 7.842 1.00 96.19 182 GLN A O 1
ATOM 1473 N N . THR A 1 183 ? -0.535 -9.179 7.841 1.00 97.94 183 THR A N 1
ATOM 1474 C CA . THR A 1 183 ? 0.252 -8.294 6.988 1.00 97.94 183 THR A CA 1
ATOM 1475 C C . THR A 1 183 ? 0.927 -9.124 5.910 1.00 97.94 183 THR A C 1
ATOM 1477 O O . THR A 1 183 ? 1.648 -10.065 6.211 1.00 97.94 183 THR A O 1
ATOM 1480 N N . ILE A 1 184 ? 0.683 -8.771 4.652 1.00 98.44 184 ILE A N 1
ATOM 1481 C CA . ILE A 1 184 ? 1.269 -9.423 3.481 1.00 98.44 184 ILE A CA 1
ATOM 1482 C C . ILE A 1 184 ? 2.193 -8.406 2.827 1.00 98.44 184 ILE A C 1
ATOM 1484 O O . ILE A 1 184 ? 1.742 -7.326 2.432 1.00 98.44 184 ILE A O 1
ATOM 1488 N N . THR A 1 185 ? 3.476 -8.741 2.743 1.00 98.75 185 THR A N 1
ATOM 1489 C CA . THR A 1 185 ? 4.511 -7.872 2.176 1.00 98.75 185 THR A CA 1
ATOM 1490 C C . THR A 1 185 ? 5.132 -8.542 0.967 1.00 98.75 185 THR A C 1
ATOM 1492 O O . THR A 1 185 ? 5.779 -9.574 1.105 1.00 98.75 185 THR A O 1
ATOM 1495 N N . PHE A 1 186 ? 4.970 -7.924 -0.198 1.00 98.75 186 PHE A N 1
ATOM 1496 C CA . PHE A 1 186 ? 5.707 -8.264 -1.407 1.00 98.75 186 PHE A CA 1
ATOM 1497 C C . PHE A 1 186 ? 6.932 -7.359 -1.524 1.00 98.75 186 PHE A C 1
ATOM 1499 O O . PHE A 1 186 ? 6.800 -6.142 -1.365 1.00 98.75 186 PHE A O 1
ATOM 1506 N N . GLU A 1 187 ? 8.094 -7.925 -1.842 1.00 98.69 187 GLU A N 1
ATOM 1507 C CA . GLU A 1 187 ? 9.337 -7.185 -2.070 1.00 98.69 187 GLU A CA 1
ATOM 1508 C C . GLU A 1 187 ? 9.889 -7.462 -3.475 1.00 98.69 187 GLU A C 1
ATOM 1510 O O . GLU A 1 187 ? 9.900 -8.591 -3.969 1.00 98.69 187 GLU A O 1
ATOM 1515 N N . GLY A 1 188 ? 10.286 -6.390 -4.159 1.00 98.25 188 GLY A N 1
ATOM 1516 C CA . GLY A 1 188 ? 10.870 -6.420 -5.492 1.00 98.25 188 GLY A CA 1
ATOM 1517 C C . GLY A 1 188 ? 12.384 -6.259 -5.444 1.00 98.25 188 GLY A C 1
ATOM 1518 O O . GLY A 1 188 ? 12.949 -5.654 -4.534 1.00 98.25 188 GLY A O 1
ATOM 1519 N N . SER A 1 189 ? 13.064 -6.732 -6.488 1.00 98.00 189 SER A N 1
ATOM 1520 C CA . SER A 1 189 ? 14.532 -6.834 -6.496 1.00 98.00 189 SER A CA 1
ATOM 1521 C C . SER A 1 189 ? 15.256 -5.480 -6.490 1.00 98.00 189 SER A C 1
ATOM 1523 O O . SER A 1 189 ? 16.477 -5.413 -6.344 1.00 98.00 189 SER A O 1
ATOM 1525 N N . ASP A 1 190 ? 14.508 -4.402 -6.727 1.00 96.56 190 ASP A N 1
ATOM 1526 C CA . ASP A 1 190 ? 14.950 -3.010 -6.691 1.00 96.56 190 ASP A CA 1
ATOM 1527 C C . ASP A 1 190 ? 14.697 -2.331 -5.329 1.00 96.56 190 ASP A C 1
ATOM 1529 O O . ASP A 1 190 ? 15.028 -1.155 -5.167 1.00 96.56 190 ASP A O 1
ATOM 1533 N N . GLY A 1 191 ? 14.144 -3.058 -4.352 1.00 96.69 191 GLY A N 1
ATOM 1534 C CA . GLY A 1 191 ? 13.732 -2.548 -3.044 1.00 96.69 191 GLY A CA 1
ATOM 1535 C C . GLY A 1 191 ? 12.332 -1.926 -3.028 1.00 96.69 191 GLY A C 1
ATOM 1536 O O . GLY A 1 191 ? 11.976 -1.269 -2.049 1.00 96.69 191 GLY A O 1
ATOM 1537 N N . SER A 1 192 ? 11.546 -2.075 -4.101 1.00 98.00 192 SER A N 1
ATOM 1538 C CA . SER A 1 192 ? 10.117 -1.752 -4.066 1.00 98.00 192 SER A CA 1
ATOM 1539 C C . SER A 1 192 ? 9.357 -2.715 -3.155 1.00 98.00 192 SER A C 1
ATOM 1541 O O . SER A 1 192 ? 9.736 -3.872 -3.003 1.00 98.00 192 SER A O 1
ATOM 1543 N N . GLN A 1 193 ? 8.281 -2.231 -2.539 1.00 98.69 193 GLN A N 1
ATOM 1544 C CA . GLN A 1 193 ? 7.413 -3.029 -1.685 1.00 98.69 193 GLN A CA 1
ATOM 1545 C C . GLN A 1 193 ? 5.940 -2.739 -1.967 1.00 98.69 193 GLN A C 1
ATOM 1547 O O . GLN A 1 193 ? 5.549 -1.597 -2.230 1.00 98.69 193 GLN A O 1
ATOM 1552 N N . LEU A 1 194 ? 5.114 -3.773 -1.857 1.00 98.88 194 LEU A N 1
ATOM 1553 C CA . LEU A 1 194 ? 3.662 -3.669 -1.783 1.00 98.88 194 LEU A CA 1
ATOM 1554 C C . LEU A 1 194 ? 3.207 -4.347 -0.502 1.00 98.88 194 LEU A C 1
ATOM 1556 O O . LEU A 1 194 ? 3.446 -5.531 -0.303 1.00 98.88 194 LEU A O 1
ATOM 1560 N N . ILE A 1 195 ? 2.571 -3.580 0.375 1.00 98.81 195 ILE A N 1
ATOM 1561 C CA . ILE A 1 195 ? 2.181 -4.046 1.701 1.00 98.81 195 ILE A CA 1
ATOM 1562 C C . ILE A 1 195 ? 0.674 -3.915 1.832 1.00 98.81 195 ILE A C 1
ATOM 1564 O O . ILE A 1 195 ? 0.129 -2.822 1.650 1.00 98.81 195 ILE A O 1
ATOM 1568 N N . PHE A 1 196 ? 0.017 -5.008 2.197 1.00 98.75 196 PHE A N 1
ATOM 1569 C CA . PHE A 1 196 ? -1.373 -5.011 2.628 1.00 98.75 196 PHE A CA 1
ATOM 1570 C C . PHE A 1 196 ? -1.450 -5.404 4.097 1.00 98.75 196 PHE A C 1
ATOM 1572 O O . PHE A 1 196 ? -0.969 -6.468 4.468 1.00 98.75 196 PHE A O 1
ATOM 1579 N N . SER A 1 197 ? -2.098 -4.581 4.921 1.00 98.12 197 SER A N 1
ATOM 1580 C CA . SER A 1 197 ? -2.254 -4.854 6.354 1.00 98.12 197 SER A CA 1
ATOM 1581 C C . SER A 1 197 ? -3.711 -4.770 6.787 1.00 98.12 197 SER A C 1
ATOM 1583 O O . SER A 1 197 ? -4.424 -3.815 6.461 1.00 98.12 197 SER A O 1
ATOM 1585 N N . LEU A 1 198 ? -4.135 -5.757 7.570 1.00 97.75 198 LEU A N 1
ATOM 1586 C CA . LEU A 1 198 ? -5.407 -5.810 8.272 1.00 97.75 198 LEU A CA 1
ATOM 1587 C C . LEU A 1 198 ? -5.131 -5.719 9.772 1.00 97.75 198 LEU A C 1
ATOM 1589 O O . LEU A 1 198 ? -4.530 -6.609 10.367 1.00 97.75 198 LEU A O 1
ATOM 1593 N N . THR A 1 199 ? -5.583 -4.637 10.397 1.00 98.19 199 THR A N 1
ATOM 1594 C CA . THR A 1 199 ? -5.402 -4.391 11.832 1.00 98.19 199 THR A CA 1
ATOM 1595 C C . THR A 1 199 ? -6.752 -4.329 12.526 1.00 98.19 199 THR A C 1
ATOM 1597 O O . THR A 1 199 ? -7.617 -3.541 12.137 1.00 98.19 199 THR A O 1
ATOM 1600 N N . SER A 1 200 ? -6.936 -5.109 13.587 1.00 97.44 200 SER A N 1
ATOM 1601 C CA . SER A 1 200 ? -8.119 -5.010 14.441 1.00 97.44 200 SER A CA 1
ATOM 1602 C C . SER A 1 200 ? -8.028 -3.797 15.363 1.00 97.44 200 SER A C 1
ATOM 1604 O O . SER A 1 200 ? -7.010 -3.532 16.002 1.00 97.44 200 SER A O 1
ATOM 1606 N N . ARG A 1 201 ? -9.112 -3.030 15.446 1.00 96.94 201 ARG A N 1
ATOM 1607 C CA . ARG A 1 201 ? -9.182 -1.840 16.293 1.00 96.94 201 ARG A CA 1
ATOM 1608 C C . ARG A 1 201 ? -9.383 -2.227 17.752 1.00 96.94 201 ARG A C 1
ATOM 1610 O O . ARG A 1 201 ? -10.349 -2.903 18.097 1.00 96.94 201 ARG A O 1
ATOM 1617 N N . THR A 1 202 ? -8.528 -1.702 18.622 1.00 96.12 202 THR A N 1
ATOM 1618 C CA . THR A 1 202 ? -8.627 -1.870 20.084 1.00 96.12 202 THR A CA 1
ATOM 1619 C C . THR A 1 202 ? -9.076 -0.593 20.804 1.00 96.12 202 THR A C 1
ATOM 1621 O O . THR A 1 202 ? -9.232 -0.565 22.027 1.00 96.12 202 THR A O 1
ATOM 1624 N N . ASP A 1 203 ? -9.301 0.481 20.047 1.00 95.88 203 ASP A N 1
ATOM 1625 C CA . ASP A 1 203 ? -9.728 1.782 20.540 1.00 95.88 203 ASP A CA 1
ATOM 1626 C C . ASP A 1 203 ? -11.262 1.896 20.687 1.00 95.88 203 ASP A C 1
ATOM 1628 O O . ASP A 1 203 ? -12.030 1.025 20.288 1.00 95.88 203 ASP A O 1
ATOM 1632 N N . ALA A 1 204 ? -11.723 3.010 21.263 1.00 95.19 204 ALA A N 1
ATOM 1633 C CA . ALA A 1 204 ? -13.148 3.354 21.373 1.00 95.19 204 ALA A CA 1
ATOM 1634 C C . ALA A 1 204 ? -13.482 4.705 20.707 1.00 95.19 204 ALA A C 1
ATOM 1636 O O . ALA A 1 204 ? -14.449 5.377 21.080 1.00 95.19 204 ALA A O 1
ATOM 1637 N N . LEU A 1 205 ? -12.645 5.154 19.771 1.00 96.50 205 LEU A N 1
ATOM 1638 C CA . LEU A 1 205 ? -12.816 6.396 19.028 1.00 96.50 205 LEU A CA 1
ATOM 1639 C C . LEU A 1 205 ? -13.941 6.257 17.995 1.00 96.50 205 LEU A C 1
ATOM 1641 O O . LEU A 1 205 ? -14.208 5.188 17.440 1.00 96.50 205 LEU A O 1
ATOM 1645 N N . SER A 1 206 ? -14.585 7.383 17.688 1.00 96.62 206 SER A N 1
ATOM 1646 C CA . SER A 1 206 ? -15.436 7.475 16.501 1.00 96.62 206 SER A CA 1
ATOM 1647 C C . SER A 1 206 ? -14.609 7.249 15.231 1.00 96.62 206 SER A C 1
ATOM 1649 O O . SER A 1 206 ? -13.397 7.457 15.232 1.00 96.62 206 SER A O 1
ATOM 1651 N N . ILE A 1 207 ? -15.273 6.889 14.130 1.00 97.69 207 ILE A N 1
ATOM 1652 C CA . ILE A 1 207 ? -14.640 6.765 12.807 1.00 97.69 207 ILE A CA 1
ATOM 1653 C C . ILE A 1 207 ? -13.872 8.039 12.436 1.00 97.69 207 ILE A C 1
ATOM 1655 O O . ILE A 1 207 ? -12.723 7.959 12.020 1.00 97.69 207 ILE A O 1
ATOM 1659 N N . GLU A 1 208 ? -14.461 9.216 12.660 1.00 97.50 208 GLU A N 1
ATOM 1660 C CA . GLU A 1 208 ? -13.816 10.512 12.412 1.00 97.50 208 GLU 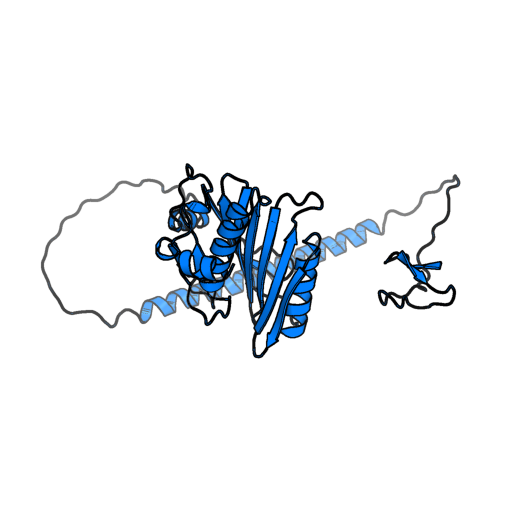A CA 1
ATOM 1661 C C . GLU A 1 208 ? -12.518 10.679 13.218 1.00 97.50 208 GLU A C 1
ATOM 1663 O O . GLU A 1 208 ? -11.465 10.974 12.653 1.00 97.50 208 GLU A O 1
ATOM 1668 N N . ASN A 1 209 ? -12.562 10.421 14.529 1.00 97.31 209 ASN A N 1
ATOM 1669 C CA . ASN A 1 209 ? -11.391 10.562 15.394 1.00 97.31 209 ASN A CA 1
ATOM 1670 C C . ASN A 1 209 ? -10.318 9.511 15.092 1.00 97.31 209 ASN A C 1
ATOM 1672 O O . ASN A 1 209 ? -9.129 9.808 15.190 1.00 97.31 209 ASN A O 1
ATOM 1676 N N . MET A 1 210 ? -10.720 8.297 14.719 1.00 97.94 210 MET A N 1
ATOM 1677 C CA . MET A 1 210 ? -9.784 7.254 14.319 1.00 97.94 210 MET A CA 1
ATOM 1678 C C . MET A 1 210 ? -9.130 7.573 12.972 1.00 97.94 210 MET A C 1
ATOM 1680 O O . MET A 1 210 ? -7.921 7.434 12.834 1.00 97.94 210 MET A O 1
ATOM 1684 N N . THR A 1 211 ? -9.894 8.096 12.011 1.00 98.38 211 THR A N 1
ATOM 1685 C CA . THR A 1 211 ? -9.365 8.579 10.722 1.00 98.38 211 THR A CA 1
ATOM 1686 C C . THR A 1 211 ? -8.350 9.695 10.934 1.00 98.38 211 THR A C 1
ATOM 1688 O O . THR A 1 211 ? -7.289 9.703 10.316 1.00 98.38 211 THR A O 1
ATOM 1691 N N . GLU A 1 212 ? -8.651 10.638 11.832 1.00 98.00 212 GLU A N 1
ATOM 1692 C CA . GLU A 1 212 ? -7.721 11.697 12.225 1.00 98.00 212 GLU A CA 1
ATOM 1693 C C . GLU A 1 212 ? -6.445 11.117 12.849 1.00 98.00 212 GLU A C 1
ATOM 1695 O O . GLU A 1 212 ? -5.345 11.552 12.512 1.00 98.00 212 GLU A O 1
ATOM 1700 N N . ASN A 1 213 ? -6.578 10.127 13.736 1.00 97.75 213 ASN A N 1
ATOM 1701 C CA . ASN A 1 213 ? -5.446 9.474 14.385 1.00 97.75 213 ASN A CA 1
ATOM 1702 C C . ASN A 1 213 ? -4.543 8.746 13.377 1.00 97.75 213 ASN A C 1
ATOM 1704 O O . ASN A 1 213 ? -3.352 9.045 13.322 1.00 97.75 213 ASN A O 1
ATOM 1708 N N . VAL A 1 214 ? -5.115 7.863 12.550 1.00 98.38 214 VAL A N 1
ATOM 1709 C CA . VAL A 1 214 ? -4.395 7.106 11.511 1.00 98.38 214 VAL A CA 1
ATOM 1710 C C . VAL A 1 214 ? -3.697 8.062 10.546 1.00 98.38 214 VAL A C 1
ATOM 1712 O O . VAL A 1 214 ? -2.485 7.980 10.381 1.00 98.38 214 VAL A O 1
ATOM 1715 N N . TYR A 1 215 ? -4.414 9.058 10.014 1.00 98.44 215 TYR A N 1
ATOM 1716 C CA . TYR A 1 215 ? -3.829 10.072 9.132 1.00 98.44 215 TYR A CA 1
ATOM 1717 C C . TYR A 1 215 ? -2.612 10.764 9.765 1.00 98.44 215 TYR A C 1
ATOM 1719 O O . TYR A 1 215 ? -1.601 10.982 9.103 1.00 98.44 215 TYR A O 1
ATOM 1727 N N . ASN A 1 216 ? -2.697 11.130 11.047 1.00 98.00 216 ASN A N 1
ATOM 1728 C CA . ASN A 1 216 ? -1.610 11.822 11.739 1.00 98.00 216 ASN A CA 1
ATOM 1729 C C . ASN A 1 216 ? -0.419 10.911 12.054 1.00 98.00 216 ASN A C 1
ATOM 1731 O O . ASN A 1 216 ? 0.692 11.422 12.193 1.00 98.00 216 ASN A O 1
ATOM 1735 N N . ILE A 1 217 ? -0.638 9.608 12.226 1.00 97.81 217 ILE A N 1
ATOM 1736 C CA . ILE A 1 217 ? 0.426 8.620 12.421 1.00 97.81 217 ILE A CA 1
ATOM 1737 C C . ILE A 1 217 ? 1.147 8.391 11.093 1.00 97.81 217 ILE A C 1
ATOM 1739 O O . ILE A 1 217 ? 2.346 8.664 11.022 1.00 97.81 217 ILE A O 1
ATOM 1743 N N . GLU A 1 218 ? 0.420 8.024 10.035 1.00 98.06 218 GLU A N 1
ATOM 1744 C CA . GLU A 1 218 ? 1.016 7.758 8.719 1.00 98.06 218 GLU A CA 1
ATOM 1745 C C . GLU A 1 218 ? 1.709 9.009 8.163 1.00 98.06 218 GLU A C 1
ATOM 1747 O O . GLU A 1 218 ? 2.863 8.957 7.748 1.00 98.06 218 GLU A O 1
ATOM 1752 N N . SER A 1 219 ? 1.086 10.189 8.281 1.00 97.81 219 SER A N 1
ATOM 1753 C CA . SER A 1 219 ? 1.703 11.447 7.838 1.00 97.81 219 SER A CA 1
ATOM 1754 C C . SER A 1 219 ? 3.005 11.780 8.575 1.00 97.81 219 SER A C 1
ATOM 1756 O O . SER A 1 219 ? 3.837 12.481 8.006 1.00 97.81 219 SER A O 1
ATOM 1758 N N . LYS A 1 220 ? 3.198 11.334 9.824 1.00 97.06 220 LYS A N 1
ATOM 1759 C CA . LYS A 1 220 ? 4.464 11.532 10.560 1.00 97.06 220 LYS A CA 1
ATOM 1760 C C . LYS A 1 220 ? 5.544 10.535 10.151 1.00 97.06 220 LYS A C 1
ATOM 1762 O O . LYS A 1 220 ? 6.716 10.820 10.385 1.00 97.06 220 LYS A O 1
ATOM 1767 N N . GLY A 1 221 ? 5.153 9.387 9.601 1.00 95.38 221 GLY A N 1
ATOM 1768 C CA . GLY A 1 221 ? 6.069 8.382 9.067 1.00 95.38 221 GLY A CA 1
ATOM 1769 C C . GLY A 1 221 ? 6.690 8.776 7.725 1.00 95.38 221 GLY A C 1
ATOM 1770 O O . GLY A 1 221 ? 7.655 8.150 7.308 1.00 95.38 221 GLY A O 1
ATOM 1771 N N . LEU A 1 222 ? 6.167 9.820 7.076 1.00 97.56 222 LEU A N 1
ATOM 1772 C CA . LEU A 1 222 ? 6.599 10.280 5.761 1.00 97.56 222 LEU A CA 1
ATOM 1773 C C . LEU A 1 222 ? 7.415 11.575 5.839 1.00 97.56 222 LEU A C 1
ATOM 1775 O O . LEU A 1 222 ? 7.145 12.471 6.645 1.00 97.56 222 LEU A O 1
ATOM 1779 N N . VAL A 1 223 ? 8.369 11.710 4.923 1.00 97.94 223 VAL A N 1
ATOM 1780 C CA . VAL A 1 223 ? 9.012 12.983 4.593 1.00 97.94 223 VAL A CA 1
ATOM 1781 C C . VAL A 1 223 ? 8.199 13.689 3.509 1.00 97.94 223 VAL A C 1
ATOM 1783 O O . VAL A 1 223 ? 7.779 13.070 2.537 1.00 97.94 223 VAL A O 1
ATOM 1786 N N . GLU A 1 224 ? 7.968 14.991 3.702 1.00 97.44 224 GLU A N 1
ATOM 1787 C CA . GLU A 1 224 ? 7.154 15.837 2.811 1.00 97.44 224 GLU A CA 1
ATOM 1788 C C . GLU A 1 224 ? 5.775 15.226 2.470 1.00 97.44 224 GLU A C 1
ATOM 1790 O O . GLU A 1 224 ? 5.432 15.093 1.297 1.00 97.44 224 GLU A O 1
ATOM 1795 N N . PRO A 1 225 ? 4.963 14.857 3.481 1.00 97.81 225 PRO A N 1
ATOM 1796 C CA . PRO A 1 225 ? 3.671 14.226 3.246 1.00 97.81 225 PRO A CA 1
ATOM 1797 C C . PRO A 1 225 ? 2.718 15.159 2.495 1.00 97.81 225 PRO A C 1
ATOM 1799 O O . P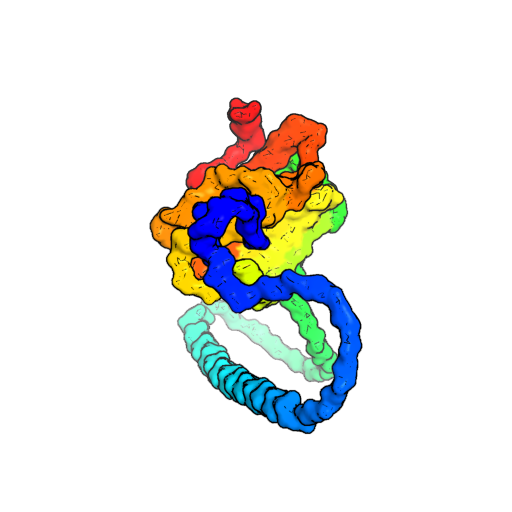RO A 1 225 ? 2.436 16.281 2.931 1.00 97.81 225 PRO A O 1
ATOM 1802 N N . GLU A 1 226 ? 2.138 14.650 1.417 1.00 98.31 226 GLU A N 1
ATOM 1803 C CA . GLU A 1 226 ? 1.040 15.264 0.690 1.00 98.31 226 GLU A CA 1
ATOM 1804 C C . GLU A 1 226 ? -0.250 14.470 0.913 1.00 98.31 226 GLU A C 1
ATOM 1806 O O . GLU A 1 226 ? -0.312 13.247 0.794 1.00 98.31 226 GLU A O 1
ATOM 1811 N N . LYS A 1 227 ? -1.319 15.196 1.239 1.00 98.06 227 LYS A N 1
ATOM 1812 C CA . LYS A 1 227 ? -2.656 14.628 1.392 1.00 98.06 227 LYS A CA 1
ATOM 1813 C C . LYS A 1 227 ? -3.349 14.546 0.042 1.00 98.06 227 LYS A C 1
ATOM 1815 O O . LYS A 1 227 ? -3.698 15.585 -0.519 1.00 98.06 227 LYS A O 1
ATOM 1820 N N . ILE A 1 228 ? -3.694 13.332 -0.368 1.00 97.38 228 ILE A N 1
ATOM 1821 C CA . ILE A 1 228 ? -4.547 13.078 -1.531 1.00 97.38 228 ILE A CA 1
ATOM 1822 C C . ILE A 1 228 ? -6.017 13.035 -1.090 1.00 97.38 228 ILE A C 1
ATOM 1824 O O . ILE A 1 228 ? -6.851 13.778 -1.608 1.00 97.38 228 ILE A O 1
ATOM 1828 N N . VAL A 1 229 ? -6.340 12.228 -0.072 1.00 97.00 229 VAL A N 1
ATOM 1829 C CA . VAL A 1 229 ? -7.702 12.093 0.479 1.00 97.00 229 VAL A CA 1
ATOM 1830 C C . VAL A 1 229 ? -7.656 12.068 2.002 1.00 97.00 229 VAL A C 1
ATOM 1832 O O . VAL A 1 229 ? -6.762 11.488 2.606 1.00 97.00 229 VAL A O 1
ATOM 1835 N N . LYS A 1 230 ? -8.647 12.695 2.637 1.00 96.94 230 LYS A N 1
ATOM 1836 C CA . LYS A 1 230 ? -8.977 12.480 4.048 1.00 96.94 230 LYS A CA 1
ATOM 1837 C C . LYS A 1 230 ? -10.458 12.754 4.244 1.00 96.94 230 LYS A C 1
ATOM 1839 O O . LYS A 1 230 ? -10.887 13.901 4.108 1.00 96.94 230 LYS A O 1
ATOM 1844 N N . SER A 1 231 ? -11.219 11.721 4.559 1.00 96.06 231 SER A N 1
ATOM 1845 C CA . SER A 1 231 ? -12.669 11.800 4.705 1.00 96.06 231 SER A CA 1
ATOM 1846 C C . SER A 1 231 ? -13.159 10.819 5.760 1.00 96.06 231 SER A C 1
ATOM 1848 O O . SER A 1 231 ? -12.574 9.764 5.968 1.00 96.06 231 SER A O 1
ATOM 1850 N N . SER A 1 232 ? -14.253 11.169 6.423 1.00 91.75 232 SER A N 1
ATOM 1851 C CA . SER A 1 232 ? -15.035 10.241 7.239 1.00 91.75 232 SER A CA 1
ATOM 1852 C C . SER A 1 232 ? -16.493 10.445 6.859 1.00 91.75 232 SER A C 1
ATOM 1854 O O . SER A 1 232 ? -17.128 11.418 7.260 1.00 91.75 232 SER A O 1
ATOM 1856 N N . GLU A 1 233 ? -16.985 9.585 5.972 1.00 80.88 233 GLU A N 1
ATOM 1857 C CA . GLU A 1 233 ? -18.333 9.669 5.416 1.00 80.88 233 GLU A CA 1
ATOM 1858 C C . GLU A 1 233 ? -19.064 8.354 5.678 1.00 80.88 233 GLU A C 1
ATOM 1860 O O . GLU A 1 233 ? -18.561 7.273 5.396 1.00 80.88 233 GLU A O 1
ATOM 1865 N N . GLY A 1 234 ? -20.277 8.442 6.228 1.00 80.06 234 GLY A N 1
ATOM 1866 C CA . GLY A 1 234 ? -21.065 7.254 6.545 1.00 80.06 234 GLY A CA 1
ATOM 1867 C C . GLY A 1 234 ? -20.493 6.462 7.722 1.00 80.06 234 GLY A C 1
ATOM 1868 O O . GLY A 1 234 ? -20.420 6.971 8.841 1.00 80.06 234 GLY A O 1
ATOM 1869 N N . ASP A 1 235 ? -20.175 5.197 7.476 1.00 90.69 235 ASP A N 1
ATOM 1870 C CA . ASP A 1 235 ? -19.742 4.197 8.456 1.00 90.69 235 ASP A CA 1
ATOM 1871 C C . ASP A 1 235 ? -18.236 3.898 8.423 1.00 90.69 235 ASP A C 1
ATOM 1873 O O . ASP A 1 235 ? -17.756 3.120 9.251 1.00 90.69 235 ASP A O 1
ATOM 1877 N N . HIS A 1 236 ? -17.490 4.550 7.528 1.00 95.69 236 HIS A N 1
ATOM 1878 C CA . HIS A 1 236 ? -16.053 4.367 7.382 1.00 95.69 236 HIS A CA 1
ATOM 1879 C C . HIS A 1 236 ? -15.309 5.691 7.151 1.00 95.69 236 HIS A C 1
ATOM 1881 O O . HIS A 1 236 ? -15.865 6.750 6.843 1.00 95.69 236 HIS A O 1
ATOM 1887 N N . GLY A 1 237 ? -14.011 5.626 7.394 1.00 97.62 237 GLY A N 1
ATOM 1888 C CA . GLY A 1 237 ? -13.043 6.673 7.151 1.00 97.62 237 GLY A CA 1
ATOM 1889 C C . GLY A 1 237 ? -12.079 6.267 6.058 1.00 97.62 237 GLY A C 1
ATOM 1890 O O . GLY A 1 237 ? -11.888 5.082 5.797 1.00 97.62 237 GLY A O 1
ATOM 1891 N N . LYS A 1 238 ? -11.451 7.256 5.434 1.00 97.69 238 LYS A N 1
ATOM 1892 C CA . LYS A 1 238 ? -10.437 7.039 4.414 1.00 97.69 238 LYS A CA 1
ATOM 1893 C C . LYS A 1 238 ? -9.352 8.093 4.514 1.00 97.69 238 LYS A C 1
ATOM 1895 O O . LYS A 1 238 ? -9.652 9.286 4.619 1.00 97.69 238 LYS A O 1
ATOM 1900 N N . ALA A 1 239 ? -8.102 7.666 4.433 1.00 98.19 239 ALA A N 1
ATOM 1901 C CA . ALA A 1 239 ? -6.964 8.554 4.265 1.00 98.19 239 ALA A CA 1
ATOM 1902 C C . ALA A 1 239 ? -6.061 8.021 3.152 1.00 98.19 239 ALA A C 1
ATOM 1904 O O . ALA A 1 239 ? -5.742 6.838 3.123 1.00 98.19 239 ALA A O 1
ATOM 1905 N N . ILE A 1 240 ? -5.676 8.904 2.233 1.00 98.50 240 ILE A N 1
ATOM 1906 C CA . ILE A 1 240 ? -4.677 8.624 1.204 1.00 98.50 240 ILE A CA 1
ATOM 1907 C C . ILE A 1 240 ? -3.614 9.710 1.277 1.00 98.50 240 ILE A C 1
ATOM 1909 O O . ILE A 1 240 ? -3.924 10.907 1.191 1.00 98.50 240 ILE A O 1
ATOM 1913 N N . LEU A 1 241 ? -2.373 9.276 1.427 1.00 98.25 241 LEU A N 1
ATOM 1914 C CA . LEU A 1 241 ? -1.184 10.100 1.550 1.00 98.25 241 LEU A CA 1
ATOM 1915 C C . LEU A 1 241 ? -0.160 9.666 0.501 1.00 98.25 241 LEU A C 1
ATOM 1917 O O . LEU A 1 241 ? -0.108 8.504 0.109 1.00 98.25 241 LEU A O 1
ATOM 1921 N N . THR A 1 242 ? 0.677 10.604 0.081 1.00 98.31 242 THR A N 1
ATOM 1922 C CA . THR A 1 242 ? 1.915 10.299 -0.634 1.00 98.31 242 THR A CA 1
ATOM 1923 C C . THR A 1 242 ? 3.069 11.046 0.017 1.00 98.31 242 THR A C 1
ATOM 1925 O O . THR A 1 242 ? 2.860 12.067 0.671 1.00 98.31 242 THR A O 1
ATOM 1928 N N . GLY A 1 243 ? 4.289 10.550 -0.128 1.00 97.81 243 GLY A N 1
ATOM 1929 C CA . GLY A 1 243 ? 5.479 11.210 0.401 1.00 97.81 243 GLY A CA 1
ATOM 1930 C C . GLY A 1 243 ? 6.732 10.397 0.124 1.00 97.81 243 GLY A C 1
ATOM 1931 O O . GLY A 1 243 ? 6.733 9.541 -0.760 1.00 97.81 243 GLY A O 1
ATOM 1932 N N . TRP A 1 244 ? 7.780 10.654 0.897 1.00 97.62 244 TRP A N 1
ATOM 1933 C CA . TRP A 1 244 ? 9.072 9.985 0.761 1.00 97.62 244 TRP A CA 1
ATOM 1934 C C . TRP A 1 244 ? 9.448 9.216 2.024 1.00 97.62 244 TRP A C 1
ATOM 1936 O O . TRP A 1 244 ? 9.080 9.604 3.136 1.00 97.62 244 TRP A O 1
ATOM 1946 N N . ASP A 1 245 ? 10.229 8.153 1.851 1.00 95.38 245 ASP A N 1
ATOM 1947 C CA . ASP A 1 245 ? 10.798 7.349 2.941 1.00 95.38 245 ASP A CA 1
ATOM 1948 C C . ASP A 1 245 ? 11.773 8.150 3.823 1.00 95.38 245 ASP A C 1
ATOM 1950 O O . ASP A 1 245 ? 11.904 7.938 5.029 1.00 95.38 245 ASP A O 1
ATOM 1954 N N . SER A 1 246 ? 12.497 9.077 3.203 1.00 94.50 246 SER A N 1
ATOM 1955 C CA . SER A 1 246 ? 13.627 9.773 3.799 1.00 94.50 246 SER A CA 1
ATOM 1956 C C . SER A 1 246 ? 13.850 11.118 3.119 1.00 94.50 246 SER A C 1
ATOM 1958 O O . SER A 1 246 ? 13.390 11.357 2.010 1.00 94.50 246 SER A O 1
ATOM 1960 N N . SER A 1 247 ? 14.638 12.002 3.738 1.00 93.88 247 SER A N 1
ATOM 1961 C CA . SER A 1 247 ? 15.019 13.289 3.131 1.00 93.88 247 SER A CA 1
ATOM 1962 C C . SER A 1 247 ? 15.942 13.158 1.917 1.00 93.88 247 SER A C 1
ATOM 1964 O O . SER A 1 247 ? 16.265 14.164 1.292 1.00 93.88 247 SER A O 1
ATOM 1966 N N . ALA A 1 248 ? 16.441 11.951 1.636 1.00 94.19 248 ALA A N 1
ATOM 1967 C CA . ALA A 1 248 ? 17.192 11.653 0.423 1.00 94.19 248 ALA A CA 1
ATOM 1968 C C . ALA A 1 248 ? 16.274 11.292 -0.754 1.00 94.19 248 ALA A C 1
ATOM 1970 O O . ALA A 1 248 ? 16.769 11.238 -1.874 1.00 94.19 248 ALA A O 1
ATOM 1971 N N . HIS A 1 249 ? 14.972 11.097 -0.496 1.00 92.81 249 HIS A N 1
ATOM 1972 C CA . HIS A 1 249 ? 13.967 10.708 -1.483 1.00 92.81 249 HIS A CA 1
ATOM 1973 C C . HIS A 1 249 ? 14.356 9.395 -2.177 1.00 92.81 249 HIS A C 1
ATOM 1975 O O . HIS A 1 249 ? 14.324 9.305 -3.396 1.00 92.81 249 HIS A O 1
ATOM 1981 N N . ASN A 1 250 ? 14.780 8.383 -1.408 1.00 93.25 250 ASN A N 1
ATOM 1982 C CA . ASN A 1 250 ? 15.213 7.111 -1.996 1.00 93.25 250 ASN A CA 1
ATOM 1983 C C . ASN A 1 250 ? 14.023 6.348 -2.580 1.00 93.25 250 ASN A C 1
ATOM 1985 O O . ASN A 1 250 ? 14.149 5.764 -3.656 1.00 93.25 250 ASN A O 1
ATOM 1989 N N . SER A 1 251 ? 12.888 6.391 -1.879 1.00 97.00 251 SER A N 1
ATOM 1990 C CA . SER A 1 251 ? 11.652 5.743 -2.298 1.00 97.00 251 SER A CA 1
ATOM 1991 C C . SER A 1 251 ? 10.460 6.670 -2.112 1.00 97.00 251 SER A C 1
ATOM 1993 O O . SER A 1 251 ? 10.298 7.307 -1.065 1.00 97.00 251 SER A O 1
ATOM 1995 N N . ALA A 1 252 ? 9.609 6.720 -3.131 1.00 97.25 252 ALA A N 1
ATOM 1996 C CA . ALA A 1 252 ? 8.295 7.332 -3.040 1.00 97.25 252 ALA A CA 1
ATOM 1997 C C . ALA A 1 252 ? 7.312 6.334 -2.417 1.00 97.25 252 ALA A C 1
ATOM 1999 O O . ALA A 1 252 ? 7.416 5.124 -2.628 1.00 97.25 252 ALA A O 1
ATOM 2000 N N . ILE A 1 253 ? 6.367 6.853 -1.639 1.00 98.56 253 ILE A N 1
ATOM 2001 C CA . ILE A 1 253 ? 5.376 6.065 -0.907 1.00 98.56 253 ILE A CA 1
ATOM 2002 C C . ILE A 1 253 ? 3.988 6.577 -1.264 1.00 98.56 253 ILE A C 1
ATOM 2004 O O . ILE A 1 253 ? 3.719 7.767 -1.102 1.00 98.56 253 ILE A O 1
ATOM 2008 N N . TYR A 1 254 ? 3.109 5.670 -1.678 1.00 98.69 254 TYR A N 1
ATOM 2009 C CA . TYR A 1 254 ? 1.663 5.856 -1.745 1.00 98.69 254 TYR A CA 1
ATOM 2010 C C . TYR A 1 254 ? 1.015 5.023 -0.638 1.00 98.69 254 TYR A C 1
ATOM 2012 O O . TYR A 1 254 ? 1.211 3.812 -0.577 1.00 98.69 254 TYR A O 1
ATOM 2020 N N . ASP A 1 255 ? 0.245 5.657 0.239 1.00 98.75 255 ASP A N 1
ATOM 2021 C CA . ASP A 1 255 ? -0.347 5.021 1.415 1.00 98.75 255 ASP A CA 1
ATOM 2022 C C . ASP A 1 255 ? -1.854 5.274 1.456 1.00 98.75 255 ASP A C 1
ATOM 2024 O O . ASP A 1 255 ? -2.299 6.420 1.564 1.00 98.75 255 ASP A O 1
ATOM 2028 N N . MET A 1 256 ? -2.642 4.205 1.359 1.00 98.62 256 MET A N 1
ATOM 2029 C CA . MET A 1 256 ? -4.097 4.235 1.430 1.00 98.62 256 MET A CA 1
ATOM 2030 C C . MET A 1 256 ? -4.585 3.427 2.626 1.00 98.62 256 MET A C 1
ATOM 2032 O O . MET A 1 256 ? -4.316 2.236 2.734 1.00 98.62 256 MET A O 1
ATOM 2036 N N . THR A 1 257 ? -5.420 4.051 3.455 1.00 98.44 257 THR A N 1
ATOM 2037 C CA . THR A 1 257 ? -6.096 3.404 4.582 1.00 98.44 257 THR A CA 1
ATOM 2038 C C . THR A 1 257 ? -7.612 3.557 4.492 1.00 98.44 257 THR A C 1
ATOM 2040 O O . THR A 1 257 ? -8.118 4.645 4.187 1.00 98.44 257 THR A O 1
ATOM 2043 N N . LYS A 1 258 ? -8.342 2.480 4.803 1.00 97.88 258 LYS A N 1
ATOM 2044 C CA . LYS A 1 258 ? -9.786 2.478 5.087 1.00 97.88 258 LYS A CA 1
ATOM 2045 C C . LYS A 1 258 ? -9.995 2.133 6.558 1.00 97.88 258 LYS A C 1
ATOM 2047 O O . LYS A 1 258 ? -9.454 1.155 7.063 1.00 97.88 258 LYS A O 1
ATOM 2052 N N . ILE A 1 259 ? -10.761 2.962 7.255 1.00 97.81 259 ILE A N 1
ATOM 2053 C CA . ILE A 1 259 ? -11.021 2.850 8.689 1.00 97.81 259 ILE A CA 1
ATOM 2054 C C . ILE A 1 259 ? -12.475 2.438 8.872 1.00 97.81 259 ILE A C 1
ATOM 2056 O O . ILE A 1 259 ? -13.380 3.228 8.624 1.00 97.81 259 ILE A O 1
ATOM 2060 N N . GLU A 1 260 ? -12.706 1.229 9.357 1.00 96.00 260 GLU A N 1
ATOM 2061 C CA . GLU A 1 260 ? -14.034 0.694 9.649 1.00 96.00 260 GLU A CA 1
ATOM 2062 C C . GLU A 1 260 ? -14.263 0.605 11.158 1.00 96.00 260 GLU A C 1
ATOM 2064 O O . GLU A 1 260 ? -13.384 0.909 11.963 1.00 96.00 260 GLU A O 1
ATOM 2069 N N . ALA A 1 261 ? -15.459 0.194 11.583 1.00 94.38 261 ALA A N 1
ATOM 2070 C CA . ALA A 1 261 ? -15.789 0.093 13.006 1.00 94.38 261 ALA A CA 1
ATOM 2071 C C . ALA A 1 261 ? -14.860 -0.864 13.775 1.00 94.38 261 ALA A C 1
ATOM 2073 O O . ALA A 1 261 ? -14.497 -0.559 14.908 1.00 94.38 261 ALA A O 1
ATOM 2074 N N . GLY A 1 262 ? -14.486 -1.993 13.164 1.00 95.19 262 GLY A N 1
ATOM 2075 C CA . GLY A 1 262 ? -13.660 -3.029 13.793 1.00 95.19 262 GLY A CA 1
ATOM 2076 C C . GLY A 1 262 ? -12.232 -3.128 13.265 1.00 95.19 262 GLY A C 1
ATOM 2077 O O . GLY A 1 262 ? -11.403 -3.735 13.933 1.00 95.19 262 GLY A O 1
ATOM 2078 N N . TYR A 1 263 ? -11.932 -2.533 12.109 1.00 96.88 263 TYR A N 1
ATOM 2079 C CA . TYR A 1 263 ? -10.666 -2.752 11.411 1.00 96.88 263 TYR A CA 1
ATOM 2080 C C . TYR A 1 263 ? -10.097 -1.468 10.812 1.00 96.88 263 TYR A C 1
ATOM 2082 O O . TYR A 1 263 ? -10.830 -0.526 10.506 1.00 96.88 263 TYR A O 1
ATOM 2090 N N . VAL A 1 264 ? -8.783 -1.454 10.627 1.00 98.06 264 VAL A N 1
ATOM 2091 C CA . VAL A 1 264 ? -8.075 -0.562 9.711 1.00 98.06 264 VAL A CA 1
ATOM 2092 C C . VAL A 1 264 ? -7.446 -1.440 8.636 1.00 98.06 264 VAL A C 1
ATOM 2094 O O . VAL A 1 264 ? -6.727 -2.385 8.956 1.00 98.06 264 VAL A O 1
ATOM 2097 N N . LEU A 1 265 ? -7.759 -1.144 7.379 1.00 98.25 265 LEU A N 1
ATOM 2098 C CA . LEU A 1 265 ? -7.213 -1.808 6.202 1.00 98.25 265 LEU A CA 1
ATOM 2099 C C . LEU A 1 265 ? -6.226 -0.845 5.550 1.00 98.25 265 LEU A C 1
ATOM 2101 O O . LEU A 1 265 ? -6.572 0.324 5.357 1.00 98.25 265 LEU A O 1
ATOM 2105 N N . GLN A 1 266 ? -5.031 -1.311 5.209 1.00 98.69 266 GLN A N 1
ATOM 2106 C CA . GLN A 1 266 ? -3.980 -0.488 4.615 1.00 98.69 266 GLN A CA 1
ATOM 2107 C C . GLN A 1 266 ? -3.411 -1.148 3.361 1.00 98.69 266 GLN A C 1
ATOM 2109 O O . GLN A 1 266 ? -3.189 -2.354 3.342 1.00 98.69 266 GLN A O 1
ATOM 2114 N N . MET A 1 267 ? -3.171 -0.340 2.329 1.00 98.81 267 MET A N 1
ATOM 2115 C CA . MET A 1 267 ? -2.325 -0.665 1.184 1.00 98.81 267 MET A CA 1
ATOM 2116 C C . MET A 1 267 ? -1.220 0.385 1.110 1.00 98.81 267 MET A C 1
ATOM 2118 O O . MET A 1 267 ? -1.514 1.578 0.997 1.00 98.81 267 MET A O 1
ATOM 2122 N N . LYS A 1 268 ? 0.037 -0.051 1.132 1.00 98.69 268 LYS A N 1
ATOM 2123 C CA . LYS A 1 268 ? 1.210 0.807 0.967 1.00 98.69 268 LYS A CA 1
ATOM 2124 C C . LYS A 1 268 ? 2.004 0.342 -0.244 1.00 98.69 268 LYS A C 1
ATOM 2126 O O . LYS A 1 268 ? 2.412 -0.811 -0.309 1.00 98.69 268 LYS A O 1
ATOM 2131 N N . VAL A 1 269 ? 2.203 1.242 -1.198 1.00 98.81 269 VAL A N 1
ATOM 2132 C CA . VAL A 1 269 ? 3.032 1.022 -2.384 1.00 98.81 269 VAL A CA 1
ATOM 2133 C C . VAL A 1 269 ? 4.288 1.859 -2.215 1.00 98.81 269 VAL A C 1
ATOM 2135 O O . VAL A 1 269 ? 4.206 3.076 -2.044 1.00 98.81 269 VAL A O 1
ATOM 2138 N N . ILE A 1 270 ? 5.443 1.210 -2.232 1.00 98.62 270 ILE A N 1
ATOM 2139 C CA . ILE A 1 270 ? 6.752 1.827 -2.048 1.00 98.62 270 ILE A CA 1
ATOM 2140 C C . ILE A 1 270 ? 7.580 1.475 -3.271 1.00 98.62 270 ILE A C 1
ATOM 2142 O O . ILE A 1 270 ? 7.730 0.303 -3.597 1.00 98.62 270 ILE A O 1
ATOM 2146 N N . PHE A 1 271 ? 8.141 2.465 -3.949 1.00 96.56 271 PHE A N 1
ATOM 2147 C CA . PHE A 1 271 ? 9.024 2.207 -5.083 1.00 96.56 271 PHE A CA 1
ATOM 2148 C C . PHE A 1 271 ? 10.197 3.185 -5.109 1.00 96.56 271 PHE A C 1
ATOM 2150 O O . PHE A 1 271 ? 10.046 4.325 -4.655 1.00 96.56 271 PHE A O 1
ATOM 2157 N N . PRO A 1 272 ? 11.362 2.770 -5.641 1.00 95.62 272 PRO A N 1
ATOM 2158 C CA . PRO A 1 272 ? 12.519 3.645 -5.767 1.00 95.62 272 PRO A CA 1
ATOM 2159 C C . PRO A 1 272 ? 12.214 4.901 -6.585 1.00 95.62 272 PRO A C 1
ATOM 2161 O O . PRO A 1 272 ? 11.331 4.892 -7.454 1.00 95.62 272 PRO A O 1
ATOM 2164 N N . ASP A 1 273 ? 12.998 5.955 -6.351 1.00 93.50 273 ASP A N 1
ATOM 2165 C CA . ASP A 1 273 ? 12.904 7.217 -7.090 1.00 93.50 273 ASP A CA 1
ATOM 2166 C C . ASP A 1 273 ? 12.895 7.014 -8.617 1.00 93.50 273 ASP A C 1
ATOM 2168 O O . ASP A 1 273 ? 13.376 6.015 -9.171 1.00 93.50 273 ASP A O 1
ATOM 2172 N N . TYR A 1 274 ? 12.308 7.977 -9.315 1.00 91.19 274 TYR A N 1
ATOM 2173 C CA . TYR A 1 274 ? 12.077 7.894 -10.746 1.00 91.19 274 TYR A CA 1
ATOM 2174 C C . TYR A 1 274 ? 13.377 8.061 -11.528 1.00 91.19 274 TYR A C 1
ATOM 2176 O O . TYR A 1 274 ? 14.099 9.051 -11.398 1.00 91.19 274 TYR A O 1
ATOM 2184 N N . THR A 1 275 ? 13.645 7.128 -12.434 1.00 93.19 275 THR A N 1
ATOM 2185 C CA . THR A 1 275 ? 14.841 7.186 -13.290 1.00 93.19 275 THR A CA 1
ATOM 2186 C C . THR A 1 275 ? 14.603 7.974 -14.578 1.00 93.19 275 THR A C 1
ATOM 2188 O O . THR A 1 275 ? 15.543 8.468 -15.208 1.00 93.19 275 THR A O 1
ATOM 2191 N N . SER A 1 276 ? 13.340 8.101 -14.990 1.00 96.06 276 SER A N 1
ATOM 21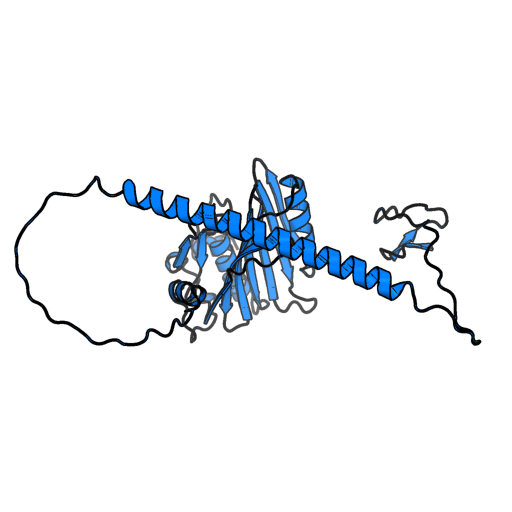92 C CA . SER A 1 276 ? 12.910 8.838 -16.175 1.00 96.06 276 SER A CA 1
ATOM 2193 C C . SER A 1 276 ? 11.419 9.177 -16.105 1.00 96.06 276 SER A C 1
ATOM 2195 O O . SER A 1 276 ? 10.686 8.638 -15.283 1.00 96.06 276 SER A O 1
ATOM 2197 N N . GLU A 1 277 ? 10.947 10.034 -17.013 1.00 96.38 277 GLU A N 1
ATOM 2198 C CA . GLU A 1 277 ? 9.510 10.311 -17.152 1.00 96.38 277 GLU A CA 1
ATOM 2199 C C . GLU A 1 277 ? 8.708 9.056 -17.520 1.00 96.38 277 GLU A C 1
ATOM 2201 O O . GLU A 1 277 ? 7.593 8.873 -17.046 1.00 96.38 277 GLU A O 1
ATOM 2206 N N . LYS A 1 278 ? 9.292 8.178 -18.344 1.00 96.94 278 LYS A N 1
ATOM 2207 C CA . LYS A 1 278 ? 8.669 6.911 -18.727 1.00 96.94 278 LYS A CA 1
ATOM 2208 C C . LYS A 1 278 ? 8.485 6.012 -17.498 1.00 96.94 278 LYS A C 1
ATOM 2210 O O . LYS A 1 278 ? 7.367 5.600 -17.225 1.00 96.94 278 LYS A O 1
ATOM 2215 N N . ASP A 1 279 ? 9.554 5.820 -16.727 1.00 97.00 279 ASP A N 1
ATOM 2216 C CA . ASP A 1 279 ? 9.543 5.056 -15.469 1.00 97.00 279 ASP A CA 1
ATOM 2217 C C . ASP A 1 279 ? 8.523 5.625 -14.465 1.00 97.00 279 ASP A C 1
ATOM 2219 O O . ASP A 1 279 ? 7.770 4.881 -13.841 1.00 97.00 279 ASP A O 1
ATOM 2223 N N . ARG A 1 280 ? 8.417 6.960 -14.369 1.00 96.88 280 ARG A N 1
ATOM 2224 C CA . ARG A 1 280 ? 7.386 7.621 -13.553 1.00 96.88 280 ARG A CA 1
ATOM 2225 C C . ARG A 1 280 ? 5.971 7.244 -13.987 1.00 96.88 280 ARG A C 1
ATOM 2227 O O . ARG A 1 280 ? 5.128 6.995 -13.132 1.00 96.88 280 ARG A O 1
ATOM 2234 N N . LEU A 1 281 ? 5.693 7.250 -15.289 1.00 98.12 281 LEU A N 1
ATOM 2235 C CA . LEU A 1 281 ? 4.371 6.921 -15.825 1.00 98.12 281 LEU A CA 1
ATOM 2236 C C . LEU A 1 281 ? 4.031 5.439 -15.631 1.00 98.12 281 LEU A C 1
ATOM 2238 O O . LEU A 1 281 ? 2.906 5.135 -15.249 1.00 98.12 281 LEU A O 1
ATOM 2242 N N . GLU A 1 282 ? 4.997 4.539 -15.818 1.00 98.44 282 GLU A N 1
ATOM 2243 C CA . GLU A 1 282 ? 4.822 3.097 -15.594 1.00 98.44 282 GLU A CA 1
ATOM 2244 C C . GLU A 1 282 ? 4.505 2.804 -14.116 1.00 98.44 282 GLU A C 1
ATOM 2246 O O . GLU A 1 282 ? 3.484 2.187 -13.814 1.00 98.44 282 GLU A O 1
ATOM 2251 N N . LYS A 1 283 ? 5.288 3.355 -13.177 1.00 98.12 283 LYS A N 1
ATOM 2252 C CA . LYS A 1 283 ? 5.022 3.256 -11.726 1.00 98.12 283 LYS A CA 1
ATOM 2253 C C . LYS A 1 283 ? 3.678 3.869 -11.326 1.00 98.12 283 LYS A C 1
ATOM 2255 O O . LYS A 1 283 ? 2.949 3.297 -10.511 1.00 98.12 283 LYS A O 1
ATOM 2260 N N . ALA A 1 284 ? 3.325 5.018 -11.905 1.00 97.69 284 ALA A N 1
ATOM 2261 C CA . ALA A 1 284 ? 2.043 5.672 -11.651 1.00 97.69 284 ALA A CA 1
ATOM 2262 C C . ALA A 1 284 ? 0.862 4.814 -12.127 1.00 97.69 284 ALA A C 1
ATOM 2264 O O . ALA A 1 284 ? -0.126 4.689 -11.405 1.00 97.69 284 ALA A O 1
ATOM 2265 N N . TYR A 1 285 ? 0.976 4.188 -13.298 1.00 98.50 285 TYR A N 1
ATOM 2266 C CA . TYR A 1 285 ? -0.060 3.305 -13.823 1.00 98.50 285 TYR A CA 1
ATOM 2267 C C . TYR A 1 285 ? -0.212 2.026 -12.999 1.00 98.50 285 TYR A C 1
ATOM 2269 O O . TYR A 1 285 ? -1.339 1.670 -12.658 1.00 98.50 285 TYR A O 1
ATOM 2277 N N . VAL A 1 286 ? 0.890 1.379 -12.603 1.00 98.56 286 VAL A N 1
ATOM 2278 C CA . VAL A 1 286 ? 0.840 0.213 -11.700 1.00 98.56 286 VAL A CA 1
ATOM 2279 C C . VAL A 1 286 ? 0.173 0.591 -10.372 1.00 98.56 286 VAL A C 1
ATOM 2281 O O . VAL A 1 286 ? -0.734 -0.100 -9.914 1.00 98.56 286 VAL A O 1
ATOM 2284 N N . THR A 1 287 ? 0.522 1.746 -9.795 1.00 98.25 287 THR A N 1
ATOM 2285 C CA . THR A 1 287 ? -0.122 2.256 -8.568 1.00 98.25 287 THR A CA 1
ATOM 2286 C C . THR A 1 287 ? -1.620 2.515 -8.768 1.00 98.25 287 THR A C 1
ATOM 2288 O O . THR A 1 287 ? -2.430 2.194 -7.898 1.00 98.25 287 THR A O 1
ATOM 2291 N N . GLU A 1 288 ? -2.019 3.069 -9.916 1.00 97.94 288 GLU A N 1
ATOM 2292 C CA . GLU A 1 288 ? -3.429 3.281 -10.256 1.00 97.94 288 GLU A CA 1
ATOM 2293 C C . GLU A 1 288 ? -4.187 1.951 -10.402 1.00 97.94 288 GLU A C 1
ATOM 2295 O O . GLU A 1 288 ? -5.316 1.836 -9.917 1.00 97.94 288 GLU A O 1
ATOM 2300 N N . CYS A 1 289 ? -3.570 0.944 -11.024 1.00 98.38 289 CYS A N 1
ATOM 2301 C CA . CYS A 1 289 ? -4.112 -0.408 -11.143 1.00 98.38 289 CYS A CA 1
ATOM 2302 C C . CYS A 1 289 ? -4.358 -1.015 -9.756 1.00 98.38 289 CYS A C 1
ATOM 2304 O O . CYS A 1 289 ? -5.490 -1.397 -9.450 1.00 98.38 289 CYS A O 1
ATOM 2306 N N . LEU A 1 290 ? -3.342 -1.007 -8.887 1.00 98.50 290 LEU A N 1
ATOM 2307 C CA . LEU A 1 290 ? -3.442 -1.478 -7.501 1.00 98.50 290 LEU A CA 1
ATOM 2308 C C . LEU A 1 290 ? -4.547 -0.744 -6.731 1.00 98.50 290 LEU A C 1
ATOM 2310 O O . LEU A 1 290 ? -5.384 -1.378 -6.091 1.00 98.50 290 LEU A O 1
ATOM 2314 N N . TYR A 1 291 ? -4.625 0.586 -6.858 1.00 98.19 291 TYR A N 1
ATOM 2315 C CA . TYR A 1 291 ? -5.698 1.376 -6.253 1.00 98.19 291 TYR A CA 1
ATOM 2316 C C . TYR A 1 291 ? -7.079 0.930 -6.742 1.00 98.19 291 TYR A C 1
ATOM 2318 O O . TYR A 1 291 ? -7.954 0.654 -5.927 1.00 98.19 291 TYR A O 1
ATOM 2326 N N . ARG A 1 292 ? -7.300 0.836 -8.057 1.00 97.50 292 ARG A N 1
ATOM 2327 C CA . ARG A 1 292 ? -8.618 0.503 -8.626 1.00 97.50 292 ARG A CA 1
ATOM 2328 C C . ARG A 1 292 ? -9.048 -0.936 -8.340 1.00 97.50 292 ARG A C 1
ATOM 2330 O O . ARG A 1 292 ? -10.248 -1.190 -8.267 1.00 97.50 292 ARG A O 1
ATOM 2337 N N . MET A 1 293 ? -8.093 -1.851 -8.194 1.00 96.62 293 MET A N 1
ATOM 2338 C CA . MET A 1 293 ? -8.342 -3.274 -7.943 1.00 96.62 293 MET A CA 1
ATOM 2339 C C . MET A 1 293 ? -8.358 -3.645 -6.456 1.00 96.62 293 MET A C 1
ATOM 2341 O O . MET A 1 293 ? -8.775 -4.744 -6.095 1.00 96.62 293 MET A O 1
ATOM 2345 N N . CYS A 1 294 ? -7.956 -2.736 -5.571 1.00 97.69 294 CYS A N 1
ATOM 2346 C CA . CYS A 1 294 ? -8.017 -2.952 -4.134 1.00 97.69 294 CYS A CA 1
ATOM 2347 C C . CYS A 1 294 ? -9.470 -2.894 -3.629 1.00 97.69 294 CYS A C 1
ATOM 2349 O O . CYS A 1 294 ? -10.196 -1.920 -3.863 1.00 97.69 294 CYS A O 1
ATOM 2351 N N . GLY A 1 295 ? -9.890 -3.930 -2.898 1.00 96.06 295 GLY A N 1
ATOM 2352 C CA . GLY A 1 295 ? -11.260 -4.119 -2.418 1.00 96.06 295 GLY A CA 1
ATOM 2353 C C . GLY A 1 295 ? -11.755 -3.038 -1.461 1.00 96.06 295 GLY A C 1
ATOM 2354 O O . GLY A 1 295 ? -12.954 -2.779 -1.414 1.00 96.06 295 GLY A O 1
ATOM 2355 N N . PHE A 1 296 ? -10.839 -2.359 -0.771 1.00 95.69 296 PHE A N 1
ATOM 2356 C CA . PHE A 1 296 ? -11.132 -1.274 0.166 1.00 95.69 296 PHE A CA 1
ATOM 2357 C C . PHE A 1 296 ? -10.748 0.115 -0.369 1.00 95.69 296 PHE A C 1
ATOM 2359 O O . PHE A 1 296 ? -10.622 1.076 0.390 1.00 95.69 296 PHE A O 1
ATOM 2366 N N . SER A 1 297 ? -10.583 0.247 -1.689 1.00 95.25 297 SER A N 1
ATOM 2367 C CA . SER A 1 297 ? -10.331 1.535 -2.345 1.00 95.25 297 SER A CA 1
ATOM 2368 C C . SER A 1 297 ? -11.585 2.373 -2.574 1.00 95.25 297 SER A C 1
ATOM 2370 O O . SER A 1 297 ? -11.471 3.540 -2.942 1.00 95.25 297 SER A O 1
ATOM 2372 N N . ASP A 1 298 ? -12.782 1.803 -2.444 1.00 90.25 298 ASP A N 1
ATOM 2373 C CA . ASP A 1 298 ? -14.054 2.422 -2.850 1.00 90.25 298 ASP A CA 1
ATOM 2374 C C . ASP A 1 298 ? -14.061 2.941 -4.310 1.00 90.25 298 ASP A C 1
ATOM 2376 O O . ASP A 1 298 ? -14.905 3.763 -4.691 1.00 90.25 298 ASP A O 1
ATOM 2380 N N . SER A 1 299 ? -13.120 2.491 -5.153 1.00 88.75 299 SER A N 1
ATOM 2381 C CA . SER A 1 299 ? -13.090 2.863 -6.563 1.00 88.75 299 SER A CA 1
ATOM 2382 C C . SER A 1 299 ? -14.315 2.287 -7.266 1.00 88.75 299 SER A C 1
ATOM 2384 O O . SER A 1 299 ? -14.540 1.081 -7.299 1.00 88.75 299 SER A O 1
ATOM 2386 N N . SER A 1 300 ? -15.110 3.166 -7.872 1.00 85.62 300 SER A N 1
ATOM 2387 C CA . SER A 1 300 ? -16.214 2.773 -8.758 1.00 85.62 300 SER A CA 1
ATOM 2388 C C . SER A 1 300 ? -15.795 2.707 -10.225 1.00 85.62 300 SER A C 1
ATOM 2390 O O . SER A 1 300 ? -16.591 2.321 -11.082 1.00 85.62 300 SER A O 1
ATOM 2392 N N . GLN A 1 301 ? -14.564 3.119 -10.530 1.00 89.00 301 GLN A N 1
ATOM 2393 C CA . GLN A 1 301 ? -14.052 3.134 -11.887 1.00 89.00 301 GLN A CA 1
ATOM 2394 C C . GLN A 1 301 ? -13.341 1.818 -12.193 1.00 89.00 301 GLN A C 1
ATOM 2396 O O . GLN A 1 301 ? -12.539 1.339 -11.393 1.00 89.00 301 GLN A O 1
ATOM 2401 N N . GLN A 1 302 ? -13.608 1.272 -13.379 1.00 90.00 302 GLN A N 1
ATOM 2402 C CA . GLN A 1 302 ? -12.881 0.114 -13.890 1.00 90.00 302 GLN A CA 1
ATOM 2403 C C . GLN A 1 302 ? -11.411 0.462 -14.126 1.00 90.00 302 GLN A C 1
ATOM 2405 O O . GLN A 1 302 ? -11.064 1.631 -14.336 1.00 90.00 302 GLN A O 1
ATOM 2410 N N . VAL A 1 303 ? -10.557 -0.556 -14.078 1.00 93.56 303 VAL A N 1
ATOM 2411 C CA . VAL A 1 303 ? -9.170 -0.435 -14.523 1.00 93.56 303 VAL A CA 1
ATOM 2412 C C . VAL A 1 303 ? -9.182 -0.130 -16.017 1.00 93.56 303 VAL A C 1
ATOM 2414 O O . VAL A 1 303 ? -9.921 -0.758 -16.774 1.00 93.56 303 VAL A O 1
ATOM 2417 N N . ARG A 1 304 ? -8.421 0.888 -16.407 1.00 94.81 304 ARG A N 1
ATOM 2418 C CA . ARG A 1 304 ? -8.203 1.255 -17.807 1.00 94.81 304 ARG A CA 1
ATOM 2419 C C . ARG A 1 304 ? -6.915 0.610 -18.299 1.00 94.81 304 ARG A C 1
ATOM 2421 O O . ARG A 1 304 ? -6.038 0.338 -17.488 1.00 94.81 304 ARG A O 1
ATOM 2428 N N . SER A 1 305 ? -6.803 0.410 -19.604 1.00 97.19 305 SER A N 1
ATOM 2429 C CA . SER A 1 305 ? -5.574 -0.072 -20.238 1.00 97.19 305 SER A CA 1
ATOM 2430 C C . SER A 1 305 ? -4.441 0.960 -20.169 1.00 97.19 305 SER A C 1
ATOM 2432 O O . SER A 1 305 ? -4.677 2.158 -19.981 1.00 97.19 305 SER A O 1
ATOM 2434 N N . TRP A 1 306 ? -3.204 0.508 -20.389 1.00 97.88 306 TRP A N 1
ATOM 2435 C CA . TRP A 1 306 ? -2.029 1.380 -20.466 1.00 97.88 306 TRP A CA 1
ATOM 2436 C C . TRP A 1 306 ? -2.169 2.458 -21.548 1.00 97.88 306 TRP A C 1
ATOM 2438 O O . TRP A 1 306 ? -1.849 3.621 -21.311 1.00 97.88 306 TRP A O 1
ATOM 2448 N N . ASP A 1 307 ? -2.713 2.103 -22.714 1.00 97.75 307 ASP A N 1
ATOM 2449 C CA . ASP A 1 307 ? -2.935 3.059 -23.801 1.00 97.75 307 ASP A CA 1
ATOM 2450 C C . ASP A 1 307 ? -3.930 4.160 -23.386 1.00 97.75 307 ASP A C 1
ATOM 2452 O O . ASP A 1 307 ? -3.663 5.343 -23.593 1.00 97.75 307 ASP A O 1
ATOM 2456 N N . GLU A 1 308 ? -5.037 3.801 -22.725 1.00 97.19 308 GLU A N 1
ATOM 2457 C CA . GLU A 1 308 ? -6.017 4.766 -22.198 1.00 97.19 308 GLU A CA 1
ATOM 2458 C C . GLU A 1 308 ? -5.437 5.642 -21.077 1.00 97.19 308 GLU A C 1
ATOM 2460 O O . GLU A 1 308 ? -5.807 6.808 -20.939 1.00 97.19 308 GLU A O 1
ATOM 2465 N N . PHE A 1 309 ? -4.532 5.101 -20.257 1.00 97.12 309 PHE A N 1
ATOM 2466 C CA . PHE A 1 309 ? -3.805 5.882 -19.256 1.00 97.12 309 PHE A CA 1
ATOM 2467 C C . PHE A 1 309 ? -2.894 6.930 -19.904 1.00 97.12 309 PHE A C 1
ATOM 2469 O O . PHE A 1 309 ? -2.870 8.087 -19.472 1.00 97.12 309 PHE A O 1
ATOM 2476 N N . MET A 1 310 ? -2.182 6.539 -20.960 1.00 97.31 310 MET A N 1
ATOM 2477 C CA . MET A 1 310 ? -1.258 7.403 -21.695 1.00 97.31 310 MET A CA 1
ATOM 2478 C C . MET A 1 310 ? -1.959 8.488 -22.520 1.00 97.31 310 MET A C 1
ATOM 2480 O O . MET A 1 310 ? -1.353 9.513 -22.811 1.00 97.31 310 MET A O 1
ATOM 2484 N N . GLU A 1 311 ? -3.227 8.315 -22.900 1.00 96.50 311 GLU A N 1
ATOM 2485 C CA . GLU A 1 311 ? -3.989 9.379 -23.574 1.00 96.50 311 GLU A CA 1
ATOM 2486 C C . GLU A 1 311 ? -4.275 10.588 -22.661 1.00 96.50 311 GLU A C 1
ATOM 2488 O O . GLU A 1 311 ? -4.507 11.696 -23.157 1.00 96.50 311 GLU A O 1
ATOM 2493 N N . GLU A 1 312 ? -4.243 10.396 -21.340 1.00 92.12 312 GLU A N 1
ATOM 2494 C CA . GLU A 1 312 ? -4.573 11.423 -20.344 1.00 92.12 312 GLU A CA 1
ATOM 2495 C C . GLU A 1 312 ? -3.354 12.028 -19.622 1.00 92.12 312 GLU A C 1
ATOM 2497 O O . GLU A 1 312 ? -3.534 12.967 -18.839 1.00 92.12 312 GLU A O 1
ATOM 2502 N N . ASN A 1 313 ? -2.136 11.538 -19.889 1.00 90.56 313 ASN A N 1
ATOM 2503 C CA . ASN A 1 313 ? -0.889 11.960 -19.230 1.00 90.56 313 ASN A CA 1
ATOM 2504 C C . ASN A 1 313 ? 0.199 12.363 -20.234 1.00 90.56 313 ASN A C 1
ATOM 2506 O O . ASN A 1 313 ? 0.868 13.393 -19.980 1.00 90.56 313 ASN A O 1
#

InterPro domains:
  IPR026870 Zinc-ribbon domain [PF13240] (2-23)

Secondary structure (DSSP, 8-state):
-B-TTT--B--TT-SB-TTT--BS--S----------------TTHHHHHHHHHHHHHHHHHHHHHHHHHHHHHHHHHHHHHHHHHSTTS--------------------------HHHHHHGGG---TT----GGG---GGG-EEEE-SSTT-EEEE-GGG-SEEEEE----EETTEEEEEEEEEE-TTS-EEEEEEEE------HHHHHHHHHHHHHHHSEEEEEEEEEEETTEEEEEEEEESSTT--EEEEEEEEE-SSEEEEEEEEEEPPSSHHHHHHHHHHHHHHHHH-TTS---SPPPPHHHHHT--

Radius of gyration: 28.71 Å; chains: 1; bounding box: 58×93×80 Å

Sequence (313 aa):
MYCPFCGSEISDDSTFCPMCGQSINSPDVNVRKEEKESKKATGTMHWVLVLITVVLLLVTMIGIGTALYLHFRDSSEKISQEIKKDDLKKEVKKEKAEEETKDEEDLKEDVLQEEDESSDLEDEFWIDEDTKADYSENLDPDLYESYDSKITDFKFYYPVDLYNEVSVDEDPDLVSYGENCQTITFEGSDGSQLIFSLTSRTDALSIENMTENVYNIESKGLVEPEKIVKSSEGDHGKAILTGWDSSAHNSAIYDMTKIEAGYVLQMKVIFPDYTSEKDRLEKAYVTECLYRMCGFSDSSQQVRSWDEFMEEN